Protein AF-A0A7R8ZL16-F1 (afdb_monomer_lite)

Organism: NCBI:txid163714

Radius of gyration: 78.26 Å; chains: 1; bounding box: 135×66×258 Å

Sequence (334 aa):
MDSISGKEGLLSKLAKDYHQHVLSLEDQNSNLEEEVKVLKAELDGSLRINRCMVAQLSETQACLRKTHDALISLGFLKEKNEKLEAKCKDLLEEKNTLEEETKERMKELEEKWQAEKKVLVETHSKEIQNWEYHWDEEEKRRTATDHLLEKENRELKAALAKQAADSESSLSAAKQKYEATIHHLEEELAKEQQKKSDSSPRESFLNTVTTEESPFSLIRSTDNRIWVLQNKHANVVTELKERIQELEAAKATFPCNGAPKKAFKNLSVKKSDKSKFKGNSSGVQPSSASSDTGLKIPAKPPAEPTRKRRKLLPLDSSFDMLDETLTEDDLDLP

Structure (mmCIF, N/CA/C/O backbone):
data_AF-A0A7R8ZL16-F1
#
_entry.id   AF-A0A7R8ZL16-F1
#
loop_
_atom_site.group_PDB
_atom_site.id
_atom_site.type_symbol
_atom_site.label_atom_id
_atom_site.label_alt_id
_atom_site.label_comp_id
_atom_site.label_asym_id
_atom_site.label_entity_id
_atom_site.label_seq_id
_atom_site.pdbx_PDB_ins_code
_atom_site.Cartn_x
_atom_site.Cartn_y
_atom_site.Cartn_z
_atom_site.occupancy
_atom_site.B_iso_or_equiv
_atom_site.auth_seq_id
_atom_site.auth_comp_id
_atom_site.auth_asym_id
_atom_site.auth_atom_id
_atom_site.pdbx_PDB_model_num
ATOM 1 N N . MET A 1 1 ? 78.817 16.304 -121.948 1.00 51.00 1 MET A N 1
ATOM 2 C CA . MET A 1 1 ? 78.725 15.231 -120.926 1.00 51.00 1 MET A CA 1
ATOM 3 C C . MET A 1 1 ? 77.959 15.738 -119.693 1.00 51.00 1 MET A C 1
ATOM 5 O O . MET A 1 1 ? 78.102 15.213 -118.599 1.00 51.00 1 MET A O 1
ATOM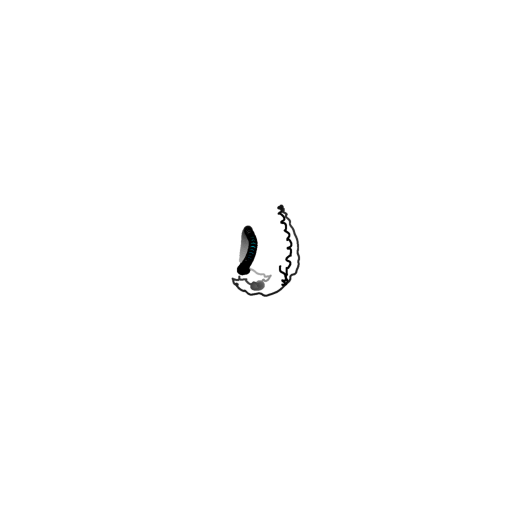 9 N N . ASP A 1 2 ? 77.056 16.706 -119.873 1.00 53.03 2 ASP A N 1
ATOM 10 C CA . ASP A 1 2 ? 76.591 17.583 -118.785 1.00 53.03 2 ASP A CA 1
ATOM 11 C C . ASP A 1 2 ? 75.242 17.158 -118.173 1.00 53.03 2 ASP A C 1
ATOM 13 O O . ASP A 1 2 ? 74.733 17.792 -117.257 1.00 53.03 2 ASP A O 1
ATOM 17 N N . SER A 1 3 ? 74.660 16.049 -118.648 1.00 56.03 3 SER A N 1
ATOM 18 C CA . SER A 1 3 ? 73.345 15.547 -118.208 1.00 56.03 3 SER A CA 1
ATOM 19 C C . SER A 1 3 ? 73.416 14.552 -117.032 1.00 56.03 3 SER A C 1
ATOM 21 O O . SER A 1 3 ? 72.400 14.266 -116.401 1.00 56.03 3 SER A O 1
ATOM 23 N N . ILE A 1 4 ? 74.610 14.034 -116.713 1.00 59.09 4 ILE A N 1
ATOM 24 C CA . ILE A 1 4 ? 74.832 13.072 -115.614 1.00 59.09 4 ILE A CA 1
ATOM 25 C C . ILE A 1 4 ? 74.957 13.808 -114.267 1.00 59.09 4 ILE A C 1
ATOM 27 O O . ILE A 1 4 ? 74.285 13.440 -113.306 1.00 59.09 4 ILE A O 1
ATOM 31 N N . SER A 1 5 ? 75.676 14.936 -114.244 1.00 60.03 5 SER A N 1
ATOM 32 C CA . SER A 1 5 ? 75.844 15.815 -113.070 1.00 60.03 5 SER A CA 1
ATOM 33 C C . SER A 1 5 ? 74.509 16.334 -112.496 1.00 60.03 5 SER A C 1
ATOM 35 O O . SER A 1 5 ? 74.304 16.355 -111.282 1.00 60.03 5 SER A O 1
ATOM 37 N N . GLY A 1 6 ? 73.534 16.660 -113.357 1.00 66.12 6 GLY A N 1
ATOM 38 C CA . GLY A 1 6 ? 72.208 17.112 -112.915 1.00 66.12 6 GLY A CA 1
ATOM 39 C C . GLY A 1 6 ? 71.360 16.023 -112.240 1.00 66.12 6 GLY A C 1
ATOM 40 O O . GLY A 1 6 ? 70.599 16.319 -111.319 1.00 66.12 6 GLY A O 1
ATOM 41 N N . LYS A 1 7 ? 71.498 14.755 -112.656 1.00 74.94 7 LYS A N 1
ATOM 42 C CA . LYS A 1 7 ? 70.764 13.622 -112.059 1.00 74.94 7 LYS A CA 1
ATOM 43 C C . LYS A 1 7 ? 71.348 13.213 -110.707 1.00 74.94 7 LYS A C 1
ATOM 45 O O . LYS A 1 7 ? 70.590 12.908 -109.790 1.00 74.94 7 LYS A O 1
ATOM 50 N N . GLU A 1 8 ? 72.670 13.267 -110.563 1.00 75.50 8 GLU A N 1
ATOM 51 C CA . GLU A 1 8 ? 73.359 13.023 -109.290 1.00 75.50 8 GLU A CA 1
ATOM 52 C C . GLU A 1 8 ? 72.989 14.074 -108.229 1.00 75.50 8 GLU A C 1
ATOM 54 O O . GLU A 1 8 ? 72.734 13.723 -107.075 1.00 75.50 8 GLU A O 1
ATOM 59 N N . GLY A 1 9 ? 72.843 15.346 -108.624 1.00 80.56 9 GLY A N 1
ATOM 60 C CA . GLY A 1 9 ? 72.358 16.408 -107.736 1.00 80.56 9 GLY A CA 1
ATOM 61 C C . GLY A 1 9 ? 70.929 16.178 -107.219 1.00 80.56 9 GLY A C 1
ATOM 62 O O . GLY A 1 9 ? 70.659 16.392 -106.036 1.00 80.56 9 GLY A O 1
ATOM 63 N N . LEU A 1 10 ? 70.020 15.690 -108.074 1.00 86.88 10 LEU A N 1
ATOM 64 C CA . LEU A 1 10 ? 68.639 15.367 -107.689 1.00 86.88 10 LEU A CA 1
ATOM 65 C C . LEU A 1 10 ? 68.556 14.139 -106.772 1.00 86.88 10 LEU A C 1
ATOM 67 O O . LEU A 1 10 ? 67.811 14.165 -105.795 1.00 86.88 10 LEU A O 1
ATOM 71 N N . LEU A 1 11 ? 69.343 13.093 -107.044 1.00 87.12 11 LEU A N 1
ATOM 72 C CA . LEU A 1 11 ? 69.418 11.905 -106.186 1.00 87.12 11 LEU A CA 1
ATOM 73 C C . LEU A 1 11 ? 70.014 12.230 -104.809 1.00 87.12 11 LEU A C 1
ATOM 75 O O . LEU A 1 11 ? 69.501 11.758 -103.798 1.00 87.12 11 LEU A O 1
ATOM 79 N N . SER A 1 12 ? 71.044 13.082 -104.747 1.00 88.81 12 SER A N 1
ATOM 80 C CA . SER A 1 12 ? 71.613 13.552 -103.477 1.00 88.81 12 SER A CA 1
ATOM 81 C C . SER A 1 12 ? 70.605 14.363 -102.660 1.00 88.81 12 SER A C 1
ATOM 83 O O . SER A 1 12 ? 70.509 14.183 -101.446 1.00 88.81 12 SER A O 1
ATOM 85 N N . LYS A 1 13 ? 69.819 15.229 -103.315 1.00 90.44 13 LYS A N 1
ATOM 86 C CA . LYS A 1 13 ? 68.751 15.989 -102.655 1.00 90.44 13 LYS A CA 1
ATOM 87 C C . LYS A 1 13 ? 67.651 15.067 -102.124 1.00 90.44 13 LYS A C 1
ATOM 89 O O . LYS A 1 13 ? 67.315 15.164 -100.953 1.00 90.44 13 LYS A O 1
ATOM 94 N N . LEU A 1 14 ? 67.175 14.124 -102.938 1.00 91.94 14 LEU A N 1
ATOM 95 C CA . LEU A 1 14 ? 66.165 13.147 -102.527 1.00 91.94 14 LEU A CA 1
ATOM 96 C C . LEU A 1 14 ? 66.634 12.291 -101.339 1.00 91.94 14 LEU A C 1
ATOM 98 O O . LEU A 1 14 ? 65.864 12.060 -100.414 1.00 91.94 14 LEU A O 1
ATOM 102 N N . ALA A 1 15 ? 67.895 11.849 -101.335 1.00 90.94 15 ALA A N 1
ATOM 103 C CA . ALA A 1 15 ? 68.462 11.087 -100.224 1.00 90.94 15 ALA A CA 1
ATOM 104 C C . ALA A 1 15 ? 68.537 11.911 -98.925 1.00 90.94 15 ALA A C 1
ATOM 106 O O . ALA A 1 15 ? 68.248 11.385 -97.851 1.00 90.94 15 ALA A O 1
ATOM 107 N N . LYS A 1 16 ? 68.882 13.203 -99.018 1.00 93.00 16 LYS A N 1
ATOM 108 C CA . LYS A 1 16 ? 68.877 14.126 -97.870 1.00 93.00 16 LYS A CA 1
ATOM 109 C C . LYS A 1 16 ? 67.464 14.384 -97.354 1.00 93.00 16 LYS A C 1
ATOM 111 O O . LYS A 1 16 ? 67.253 14.299 -96.150 1.00 93.00 16 LYS A O 1
ATOM 116 N N . ASP A 1 17 ? 66.512 14.640 -98.248 1.00 94.31 17 ASP A N 1
ATOM 117 C CA . ASP A 1 17 ? 65.111 14.876 -97.890 1.00 94.31 17 ASP A CA 1
ATOM 118 C C . ASP A 1 17 ? 64.500 13.624 -97.232 1.00 94.31 17 ASP A C 1
ATOM 120 O O . ASP A 1 17 ? 63.823 13.727 -96.210 1.00 94.31 17 ASP A O 1
ATOM 124 N N . TYR A 1 18 ? 64.805 12.428 -97.751 1.00 94.62 18 TYR A N 1
ATOM 125 C CA . TYR A 1 18 ? 64.393 11.160 -97.145 1.00 94.62 18 TYR A CA 1
ATOM 126 C C . TYR A 1 18 ? 65.021 10.950 -95.763 1.00 94.62 18 TYR A C 1
ATOM 128 O O . TYR A 1 18 ? 64.311 10.616 -94.819 1.00 94.62 18 TYR A O 1
ATOM 136 N N . HIS A 1 19 ? 66.330 11.178 -95.612 1.00 94.19 19 HIS A N 1
ATOM 137 C CA . HIS A 1 19 ? 66.998 11.048 -94.316 1.00 94.19 19 HIS A CA 1
ATOM 138 C C . HIS A 1 19 ? 66.433 12.031 -93.280 1.00 94.19 19 HIS A C 1
ATOM 140 O O . HIS A 1 19 ? 66.147 11.631 -92.156 1.00 94.19 19 HIS A O 1
ATOM 146 N N . GLN A 1 20 ? 66.184 13.285 -93.673 1.00 95.06 20 GLN A N 1
ATOM 147 C CA . GLN A 1 20 ? 65.557 14.285 -92.809 1.00 95.06 20 GLN A CA 1
ATOM 148 C C . GLN A 1 20 ? 64.132 13.879 -92.402 1.00 95.06 20 GLN A C 1
ATOM 150 O O . GLN A 1 20 ? 63.739 14.086 -91.256 1.00 95.06 20 GLN A O 1
ATOM 155 N N . HIS A 1 21 ? 63.364 13.287 -93.321 1.00 95.12 21 HIS A N 1
ATOM 156 C CA . HIS A 1 21 ? 62.031 12.767 -93.024 1.00 95.12 21 HIS A CA 1
ATOM 157 C C . HIS A 1 21 ? 62.082 11.580 -92.052 1.00 95.12 21 HIS A C 1
ATOM 159 O O . HIS A 1 21 ? 61.275 11.524 -91.132 1.00 95.12 21 HIS A O 1
ATOM 165 N N . VAL A 1 22 ? 63.038 10.658 -92.215 1.00 94.81 22 VAL A N 1
ATOM 166 C CA . VAL A 1 22 ? 63.240 9.536 -91.280 1.00 94.81 22 VAL A CA 1
ATOM 167 C C . VAL A 1 22 ? 63.585 10.047 -89.881 1.00 94.81 22 VAL A C 1
ATOM 169 O O . VAL A 1 22 ? 62.916 9.649 -88.936 1.00 94.81 22 VAL A O 1
ATOM 172 N N . LEU A 1 23 ? 64.526 10.990 -89.752 1.00 94.69 23 LEU A N 1
ATOM 173 C CA . LEU A 1 23 ? 64.862 11.602 -88.459 1.00 94.69 23 LEU A CA 1
ATOM 174 C C . LEU A 1 23 ? 63.648 12.299 -87.822 1.00 94.69 23 LEU A C 1
ATOM 176 O O . LEU A 1 23 ? 63.372 12.117 -86.643 1.00 94.69 23 LEU A O 1
ATOM 180 N N . SER A 1 24 ? 62.863 13.039 -88.614 1.00 95.81 24 SER A N 1
ATOM 181 C CA . SER A 1 24 ? 61.641 13.684 -88.118 1.00 95.81 24 SER A CA 1
ATOM 182 C C . SER A 1 24 ? 60.586 12.680 -87.646 1.00 95.81 24 SER A C 1
ATOM 184 O O . SER A 1 24 ? 59.839 12.987 -86.718 1.00 95.81 24 SER A O 1
ATOM 186 N N . LEU A 1 25 ? 60.477 11.517 -88.294 1.00 95.12 25 LEU A N 1
ATOM 187 C CA . LEU A 1 25 ? 59.574 10.449 -87.865 1.00 95.12 25 LEU A CA 1
ATOM 188 C C . LEU A 1 25 ? 60.083 9.751 -86.600 1.00 95.12 25 LEU A C 1
ATOM 190 O O . LEU A 1 25 ? 59.279 9.396 -85.745 1.00 95.12 25 LEU A O 1
ATOM 194 N N . GLU A 1 26 ? 61.396 9.559 -86.469 1.00 94.88 26 GLU A N 1
ATOM 195 C CA . GLU A 1 26 ? 62.018 9.007 -85.261 1.00 94.88 26 GLU A CA 1
ATOM 196 C C . GLU A 1 26 ? 61.776 9.922 -84.051 1.00 94.88 26 GLU A C 1
ATOM 198 O O . GLU A 1 26 ? 61.332 9.439 -83.008 1.00 94.88 26 GLU A O 1
ATOM 203 N N . ASP A 1 27 ? 61.937 11.240 -84.214 1.00 95.19 27 ASP A N 1
ATOM 204 C CA . ASP A 1 27 ? 61.626 12.229 -83.174 1.00 95.19 27 ASP A CA 1
ATOM 205 C C . ASP A 1 27 ? 60.132 12.216 -82.794 1.00 95.19 27 ASP A C 1
ATOM 207 O O . ASP A 1 27 ? 59.778 12.241 -81.613 1.00 95.19 27 ASP A O 1
ATOM 211 N N . GLN A 1 28 ? 59.229 12.137 -83.782 1.00 95.25 28 GLN A N 1
ATOM 212 C CA . GLN A 1 28 ? 57.784 12.035 -83.534 1.00 95.25 28 GLN A CA 1
ATOM 213 C C . GLN A 1 28 ? 57.413 10.746 -82.796 1.00 95.25 28 GLN A C 1
ATOM 215 O O . GLN A 1 28 ? 56.624 10.794 -81.853 1.00 95.25 28 GLN A O 1
ATOM 220 N N . ASN A 1 29 ? 57.991 9.609 -83.185 1.00 94.88 29 ASN A N 1
ATOM 221 C CA . ASN A 1 29 ? 57.762 8.335 -82.508 1.00 94.88 29 ASN A CA 1
ATOM 222 C C . ASN A 1 29 ? 58.286 8.366 -81.069 1.00 94.88 29 ASN A C 1
ATOM 224 O O . ASN A 1 29 ? 57.570 7.943 -80.166 1.00 94.88 29 ASN A O 1
ATOM 228 N N . SER A 1 30 ? 59.476 8.929 -80.834 1.00 95.06 30 SER A N 1
ATOM 229 C CA . SER A 1 30 ? 60.014 9.093 -79.479 1.00 95.06 30 SER A CA 1
ATOM 230 C C . SER A 1 30 ? 59.107 9.966 -78.605 1.00 95.06 30 SER A C 1
ATOM 232 O O . SER A 1 30 ? 58.897 9.651 -77.434 1.00 95.06 30 SER A O 1
ATOM 234 N N . ASN A 1 31 ? 58.543 11.045 -79.159 1.00 96.31 31 ASN A N 1
ATOM 235 C CA . ASN A 1 31 ? 57.597 11.897 -78.435 1.00 96.31 31 ASN A CA 1
ATOM 236 C C . ASN A 1 31 ? 56.292 11.156 -78.111 1.00 96.31 31 ASN A C 1
ATOM 238 O O . ASN A 1 31 ? 55.832 11.203 -76.971 1.00 96.31 31 ASN A O 1
ATOM 242 N N . LEU A 1 32 ? 55.724 10.424 -79.076 1.00 96.12 32 LEU A N 1
ATOM 243 C CA . LEU A 1 32 ? 54.510 9.628 -78.867 1.00 96.12 32 LEU A CA 1
ATOM 244 C C . LEU A 1 32 ? 54.718 8.518 -77.830 1.00 96.12 32 LEU A C 1
ATOM 246 O O . LEU A 1 32 ? 53.838 8.266 -77.008 1.00 96.12 32 LEU A O 1
ATOM 250 N N . GLU A 1 33 ? 55.875 7.856 -77.833 1.00 96.00 33 GLU A N 1
ATOM 251 C CA . GLU A 1 33 ? 56.207 6.850 -76.822 1.00 96.00 33 GLU A CA 1
ATOM 252 C C . GLU A 1 33 ? 56.252 7.446 -75.411 1.00 96.00 33 GLU A C 1
ATOM 254 O O . GLU A 1 33 ? 55.790 6.805 -74.461 1.00 96.00 33 GLU A O 1
ATOM 259 N N . GLU A 1 34 ? 56.767 8.667 -75.261 1.00 96.00 34 GLU A N 1
ATOM 260 C CA . GLU A 1 34 ? 56.810 9.348 -73.970 1.00 96.00 34 GLU A CA 1
ATOM 261 C C . GLU A 1 34 ? 55.419 9.817 -73.521 1.00 96.00 34 GLU A C 1
ATOM 263 O O . GLU A 1 34 ? 55.040 9.575 -72.375 1.00 96.00 34 GLU A O 1
ATOM 268 N N . GLU A 1 35 ? 54.600 10.367 -74.424 1.00 96.62 35 GLU A N 1
ATOM 269 C CA . GLU A 1 35 ? 53.193 10.688 -74.139 1.00 96.62 35 GLU A CA 1
ATOM 270 C C . GLU A 1 35 ? 52.408 9.447 -73.696 1.00 96.62 35 GLU A C 1
ATOM 272 O O . GLU A 1 35 ? 51.670 9.489 -72.711 1.00 96.62 35 GLU A O 1
ATOM 277 N N . VAL A 1 36 ? 52.612 8.300 -74.354 1.00 96.81 36 VAL A N 1
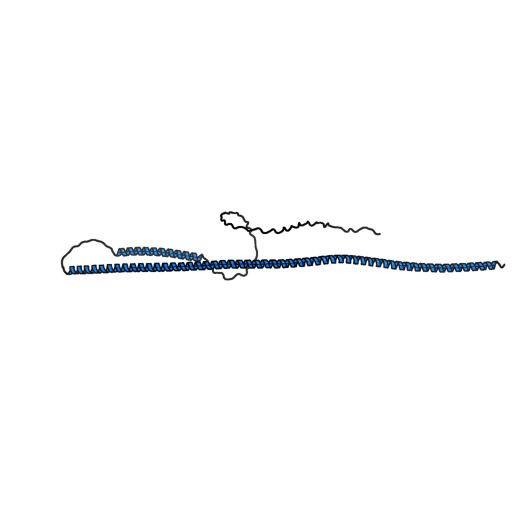ATOM 278 C CA . VAL A 1 36 ? 51.981 7.032 -73.960 1.00 96.81 36 VAL A CA 1
ATOM 279 C C . VAL A 1 36 ? 52.434 6.587 -72.566 1.00 96.81 36 VAL A C 1
ATOM 281 O O . VAL A 1 36 ? 51.613 6.064 -71.806 1.00 96.81 36 VAL A O 1
ATOM 284 N N . LYS A 1 37 ? 53.707 6.774 -72.192 1.00 96.50 37 LYS A N 1
ATOM 285 C CA . LYS A 1 37 ? 54.179 6.468 -70.827 1.00 96.50 37 LYS A CA 1
ATOM 286 C C . LYS A 1 37 ? 53.546 7.392 -69.791 1.00 96.50 37 LYS A C 1
ATOM 288 O O . LYS A 1 37 ?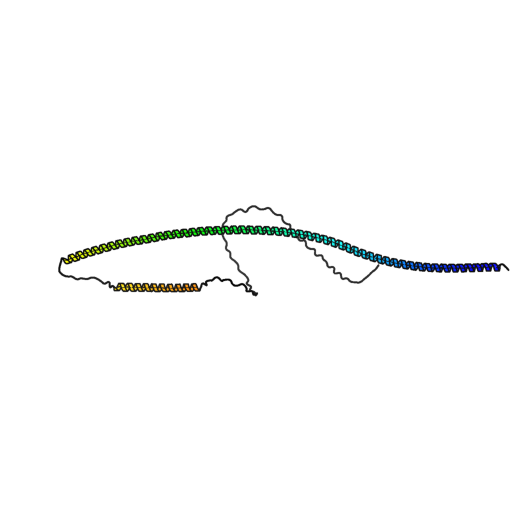 53.104 6.896 -68.754 1.00 96.50 37 LYS A O 1
ATOM 293 N N . VAL A 1 38 ? 53.462 8.693 -70.077 1.00 97.00 38 VAL A N 1
ATOM 294 C CA . VAL A 1 38 ? 52.814 9.676 -69.196 1.00 97.00 38 VAL A CA 1
ATOM 295 C C . VAL A 1 38 ? 51.337 9.327 -69.011 1.00 97.00 38 VAL A C 1
ATOM 297 O O . VAL A 1 38 ? 50.893 9.163 -67.877 1.00 97.00 38 VAL A O 1
ATOM 300 N N . LEU A 1 39 ? 50.600 9.081 -70.098 1.00 97.00 39 LEU A N 1
ATOM 301 C CA . LEU A 1 39 ? 49.182 8.710 -70.044 1.00 97.00 39 LEU A CA 1
ATOM 302 C C . LEU A 1 39 ? 48.942 7.397 -69.286 1.00 97.00 39 LEU A C 1
ATOM 304 O O . LEU A 1 39 ? 47.969 7.282 -68.540 1.00 97.00 39 LEU A O 1
ATOM 308 N N . LYS A 1 40 ? 49.830 6.402 -69.422 1.00 97.00 40 LYS A N 1
ATOM 309 C CA . LYS A 1 40 ? 49.763 5.167 -68.619 1.00 97.00 40 LYS A CA 1
ATOM 310 C C . LYS A 1 40 ? 49.969 5.449 -67.131 1.00 97.00 40 LYS A C 1
ATOM 312 O O . LYS A 1 40 ? 49.210 4.938 -66.311 1.00 97.00 40 LYS A O 1
ATOM 317 N N . ALA A 1 41 ? 50.950 6.280 -66.779 1.00 96.44 41 ALA A N 1
ATOM 318 C CA . ALA A 1 41 ? 51.206 6.653 -65.391 1.00 96.44 41 ALA A CA 1
ATOM 319 C C . ALA A 1 41 ? 50.037 7.447 -64.776 1.00 96.44 41 ALA A C 1
ATOM 321 O O . ALA A 1 41 ? 49.664 7.202 -63.625 1.00 96.44 41 ALA A O 1
ATOM 322 N N . GLU A 1 42 ? 49.423 8.353 -65.541 1.00 97.06 42 GLU A N 1
ATOM 323 C CA . GLU A 1 42 ? 48.227 9.102 -65.137 1.00 97.06 42 GLU A CA 1
ATOM 324 C C . GLU A 1 42 ? 47.005 8.193 -64.969 1.00 97.06 42 GLU A C 1
ATOM 326 O O . GLU A 1 42 ? 46.261 8.335 -63.992 1.00 97.06 42 GLU A O 1
ATOM 331 N N . LEU A 1 43 ? 46.816 7.218 -65.866 1.00 96.56 43 LEU A N 1
ATOM 332 C CA . LEU A 1 43 ? 45.758 6.215 -65.754 1.00 96.56 43 LEU A CA 1
ATOM 333 C C . LEU A 1 43 ? 45.941 5.358 -64.495 1.00 96.56 43 LEU A C 1
ATOM 335 O O . LEU A 1 43 ? 44.995 5.199 -63.726 1.00 96.56 43 LEU A O 1
ATOM 339 N N . ASP A 1 44 ? 47.152 4.869 -64.226 1.00 96.56 44 ASP A N 1
ATOM 340 C CA . ASP A 1 44 ? 47.459 4.097 -63.016 1.00 96.56 44 ASP A CA 1
ATOM 341 C C . ASP A 1 44 ? 47.319 4.936 -61.736 1.00 96.56 44 ASP A C 1
ATOM 343 O O . ASP A 1 44 ? 46.897 4.440 -60.685 1.00 96.56 44 ASP A O 1
ATOM 347 N N . GLY A 1 45 ? 47.662 6.226 -61.794 1.00 96.94 45 GLY A N 1
ATOM 348 C CA . GLY A 1 45 ? 47.382 7.188 -60.727 1.00 96.94 45 GLY A CA 1
ATOM 349 C C . GLY A 1 45 ? 45.881 7.318 -60.465 1.00 96.94 45 GLY A C 1
ATOM 350 O O . GLY A 1 45 ? 45.426 7.133 -59.334 1.00 96.94 45 GLY A O 1
ATOM 351 N N . SER A 1 46 ? 45.106 7.537 -61.524 1.00 96.31 46 SER A N 1
ATOM 352 C CA . SER A 1 46 ? 43.649 7.693 -61.468 1.00 96.31 46 SER A CA 1
ATOM 353 C C . SER A 1 46 ? 42.950 6.425 -60.971 1.00 96.31 46 SER A C 1
ATOM 355 O O . SER A 1 46 ? 42.056 6.495 -60.130 1.00 96.31 46 SER A O 1
ATOM 357 N N . LEU A 1 47 ? 43.391 5.243 -61.412 1.00 96.88 47 LEU A N 1
ATOM 358 C CA . LEU A 1 47 ? 42.864 3.959 -60.945 1.00 96.88 47 LEU A CA 1
ATOM 359 C C . LEU A 1 47 ? 43.143 3.728 -59.457 1.00 96.88 47 LEU A C 1
ATOM 361 O O . LEU A 1 47 ? 42.275 3.215 -58.749 1.00 96.88 47 LEU A O 1
ATOM 365 N N . ARG A 1 48 ? 44.319 4.124 -58.954 1.00 96.56 48 ARG A N 1
ATOM 366 C CA . ARG A 1 48 ? 44.633 4.046 -57.516 1.00 96.56 48 ARG A CA 1
ATOM 367 C C . ARG A 1 48 ? 43.740 4.962 -56.687 1.00 96.56 48 ARG A C 1
ATOM 369 O O . ARG A 1 48 ? 43.215 4.516 -55.667 1.00 96.56 48 ARG A O 1
ATOM 376 N N . ILE A 1 49 ? 43.522 6.196 -57.141 1.00 96.88 49 ILE A N 1
ATOM 377 C CA . ILE A 1 49 ? 42.604 7.137 -56.486 1.00 96.88 49 ILE A CA 1
ATOM 378 C C . ILE A 1 49 ? 41.187 6.560 -56.473 1.00 96.88 49 ILE A C 1
ATOM 380 O O . ILE A 1 49 ? 40.580 6.470 -55.408 1.00 96.88 49 ILE A O 1
ATOM 384 N N . ASN A 1 50 ? 40.696 6.070 -57.614 1.00 96.81 50 ASN A N 1
ATOM 385 C CA . ASN A 1 50 ? 39.369 5.460 -57.706 1.00 96.81 50 ASN A CA 1
ATOM 386 C C . ASN A 1 50 ? 39.214 4.257 -56.768 1.00 96.81 50 ASN A C 1
ATOM 388 O O . ASN A 1 50 ? 38.201 4.153 -56.083 1.00 96.81 50 ASN A O 1
ATOM 392 N N . ARG A 1 51 ? 40.218 3.373 -56.664 1.00 96.44 51 ARG A N 1
ATOM 393 C CA . ARG A 1 51 ? 40.190 2.255 -55.700 1.00 96.44 51 ARG A CA 1
ATOM 394 C C . ARG A 1 51 ? 40.097 2.745 -54.254 1.00 96.44 51 ARG A C 1
ATOM 396 O O . ARG A 1 51 ? 39.318 2.194 -53.483 1.00 96.44 51 ARG A O 1
ATOM 403 N N . CYS A 1 52 ? 40.853 3.783 -53.895 1.00 96.19 52 CYS A N 1
ATOM 404 C CA . CYS A 1 52 ? 40.793 4.380 -52.561 1.00 96.19 52 CYS A CA 1
ATOM 405 C C . CYS A 1 52 ? 39.410 4.989 -52.275 1.00 96.19 52 CYS A C 1
ATOM 407 O O . CYS A 1 52 ? 38.839 4.738 -51.216 1.00 96.19 52 CYS A O 1
ATOM 409 N N . MET A 1 53 ? 38.830 5.709 -53.239 1.00 96.81 53 MET A N 1
ATOM 410 C CA . MET A 1 53 ? 37.486 6.276 -53.105 1.00 96.81 53 MET A CA 1
ATOM 411 C C . MET A 1 53 ? 36.415 5.189 -52.969 1.00 96.81 53 MET A C 1
ATOM 413 O O . MET A 1 53 ? 35.532 5.313 -52.127 1.00 96.81 53 MET A O 1
ATOM 417 N N . VAL A 1 54 ? 36.501 4.101 -53.741 1.00 97.31 54 VAL A N 1
ATOM 418 C CA . VAL A 1 54 ? 35.577 2.961 -53.616 1.00 97.31 54 VAL A CA 1
ATOM 419 C C . VAL A 1 54 ? 35.687 2.312 -52.233 1.00 97.31 54 VAL A C 1
ATOM 421 O O . VAL A 1 54 ? 34.659 2.029 -51.620 1.00 97.31 54 VAL A O 1
ATOM 424 N N . ALA A 1 55 ? 36.901 2.138 -51.701 1.00 96.62 55 ALA A N 1
ATOM 425 C CA . ALA A 1 55 ? 37.096 1.619 -50.348 1.00 96.62 55 ALA A CA 1
ATOM 426 C C . ALA A 1 55 ? 36.459 2.542 -49.290 1.00 96.62 55 ALA A C 1
ATOM 428 O O . ALA A 1 55 ? 35.649 2.082 -48.487 1.00 96.62 55 ALA A O 1
ATOM 429 N N . GLN A 1 56 ? 36.710 3.853 -49.355 1.00 96.81 56 GLN A N 1
ATOM 430 C CA . GLN A 1 56 ? 36.091 4.833 -48.451 1.00 96.81 56 GLN A CA 1
ATOM 431 C C . GLN A 1 56 ? 34.558 4.856 -48.563 1.00 96.81 56 GLN A C 1
ATOM 433 O O . GLN A 1 56 ? 33.851 4.942 -47.556 1.00 96.81 56 GLN A O 1
ATOM 438 N N . LEU A 1 57 ? 34.012 4.740 -49.777 1.00 96.75 57 LEU A N 1
ATOM 439 C CA . LEU A 1 57 ? 32.567 4.637 -49.991 1.00 96.75 57 LEU A CA 1
ATOM 440 C C . LEU A 1 57 ? 31.992 3.356 -49.373 1.00 96.75 57 LEU A C 1
ATOM 442 O O . LEU A 1 57 ? 30.930 3.396 -48.756 1.00 96.75 57 LEU A O 1
ATOM 446 N N . SER A 1 58 ? 32.703 2.233 -49.470 1.00 95.81 58 SER A N 1
ATOM 447 C CA . SER A 1 58 ? 32.270 0.980 -48.844 1.00 95.81 58 SER A CA 1
ATOM 448 C C . SER A 1 58 ? 32.282 1.059 -47.310 1.00 95.81 58 SER A C 1
ATOM 450 O O . SER A 1 58 ? 31.322 0.637 -46.661 1.00 95.81 58 SER A O 1
ATOM 452 N N . GLU A 1 59 ? 33.305 1.682 -46.717 1.00 97.00 59 GLU A N 1
ATOM 453 C CA . GLU A 1 59 ? 33.412 1.883 -45.268 1.00 97.00 59 GLU A CA 1
ATOM 454 C C . GLU A 1 59 ? 32.329 2.829 -44.741 1.00 97.00 59 GLU A C 1
ATOM 456 O O . GLU A 1 59 ? 31.672 2.540 -43.737 1.00 97.00 59 GLU A O 1
ATOM 461 N N . THR A 1 60 ? 32.092 3.943 -45.438 1.00 96.38 60 THR A N 1
ATOM 462 C CA . THR A 1 60 ? 31.019 4.883 -45.084 1.00 96.38 60 THR A CA 1
ATOM 463 C C . THR A 1 60 ? 29.647 4.227 -45.206 1.00 96.38 60 THR A C 1
ATOM 465 O O . THR A 1 60 ? 28.827 4.376 -44.300 1.00 96.38 60 THR A O 1
ATOM 468 N N . GLN A 1 61 ? 29.404 3.419 -46.243 1.00 96.56 61 GLN A N 1
ATOM 469 C CA . GLN A 1 61 ? 28.167 2.650 -46.370 1.00 96.56 61 GLN A CA 1
ATOM 470 C C . GLN A 1 61 ? 28.002 1.634 -45.228 1.00 96.56 61 GLN A C 1
ATOM 472 O O . GLN A 1 61 ? 26.908 1.511 -44.674 1.00 96.56 61 GLN A O 1
ATOM 477 N N . ALA A 1 62 ? 29.068 0.932 -44.834 1.00 96.38 62 ALA A N 1
ATOM 478 C CA . ALA A 1 62 ? 29.033 0.008 -43.701 1.00 96.38 62 ALA A CA 1
ATOM 479 C C . ALA A 1 62 ? 28.746 0.735 -42.374 1.00 96.38 62 ALA A C 1
ATOM 481 O O . ALA A 1 62 ? 27.951 0.257 -41.562 1.00 96.38 62 ALA A O 1
ATOM 482 N N . CYS A 1 63 ? 29.339 1.913 -42.164 1.00 96.44 63 CYS A N 1
ATOM 483 C CA . CYS A 1 63 ? 29.071 2.761 -41.002 1.00 96.44 63 CYS A CA 1
ATOM 484 C C . CYS A 1 63 ? 27.611 3.252 -40.971 1.00 96.44 63 CYS A C 1
ATOM 486 O O . CYS A 1 63 ? 26.946 3.187 -39.934 1.00 96.44 63 CYS A O 1
ATOM 488 N N . LEU A 1 64 ? 27.070 3.670 -42.119 1.00 96.44 64 LEU A N 1
ATOM 489 C CA . LEU A 1 64 ? 25.671 4.087 -42.241 1.00 96.44 64 LEU A CA 1
ATOM 490 C C . LEU A 1 64 ? 24.694 2.947 -41.934 1.00 96.44 64 LEU A C 1
ATOM 492 O O . LEU A 1 64 ? 23.709 3.169 -41.237 1.00 96.44 64 LEU A O 1
ATOM 496 N N . ARG A 1 65 ? 24.977 1.717 -42.380 1.00 96.44 65 ARG A N 1
ATOM 497 C CA . ARG A 1 65 ? 24.143 0.553 -42.029 1.00 96.44 65 ARG A CA 1
ATOM 498 C C . ARG A 1 65 ? 24.144 0.296 -40.522 1.00 96.44 65 ARG A C 1
ATOM 500 O O . ARG A 1 65 ? 23.079 0.222 -39.923 1.00 96.44 65 ARG A O 1
ATOM 507 N N . LYS A 1 66 ? 25.322 0.287 -39.889 1.00 96.94 66 LYS A N 1
ATOM 508 C CA . LYS A 1 66 ? 25.439 0.103 -38.430 1.00 96.94 66 LYS A CA 1
ATOM 509 C C . LYS A 1 66 ? 24.683 1.173 -37.640 1.00 96.94 66 LYS A C 1
ATOM 511 O O . LYS A 1 66 ? 24.028 0.860 -36.649 1.00 96.94 66 LYS A O 1
ATOM 516 N N . THR A 1 67 ? 24.768 2.436 -38.060 1.00 95.88 67 THR A N 1
ATOM 517 C CA . THR A 1 67 ? 24.044 3.527 -37.387 1.00 95.88 67 THR A CA 1
ATOM 518 C C . THR A 1 67 ? 22.536 3.438 -37.616 1.00 95.88 67 THR A C 1
ATOM 520 O O . THR A 1 67 ? 21.772 3.684 -36.685 1.00 95.88 67 THR A O 1
ATOM 523 N N . HIS A 1 68 ? 22.093 3.021 -38.803 1.00 95.25 68 HIS A N 1
ATOM 524 C CA . HIS A 1 68 ? 20.683 2.771 -39.090 1.00 95.25 68 HIS A CA 1
ATOM 525 C C . HIS A 1 68 ? 20.097 1.660 -38.204 1.00 95.25 68 HIS A C 1
ATOM 527 O O . HIS A 1 68 ? 19.071 1.875 -37.558 1.00 95.25 68 HIS A O 1
ATOM 533 N N . ASP A 1 69 ? 20.785 0.523 -38.086 1.00 95.62 69 ASP A N 1
ATOM 534 C CA . ASP A 1 69 ? 20.348 -0.602 -37.247 1.00 95.62 69 ASP A CA 1
ATOM 535 C C . ASP A 1 69 ? 20.289 -0.218 -35.758 1.00 95.62 69 ASP A C 1
ATOM 537 O O . ASP A 1 69 ? 19.354 -0.587 -35.034 1.00 95.62 69 ASP A O 1
ATOM 541 N N . ALA A 1 70 ? 21.251 0.589 -35.296 1.00 96.06 70 ALA A N 1
ATOM 542 C CA . ALA A 1 70 ? 21.249 1.134 -33.941 1.00 96.06 70 ALA A CA 1
ATOM 543 C C . ALA A 1 70 ? 20.056 2.077 -33.698 1.00 96.06 70 ALA A C 1
ATOM 545 O O . ALA A 1 70 ? 19.429 2.009 -32.640 1.00 96.06 70 ALA A O 1
ATOM 546 N N . LEU A 1 71 ? 19.700 2.922 -34.673 1.00 95.50 71 LEU A N 1
ATOM 547 C CA . LEU A 1 71 ? 18.539 3.814 -34.580 1.00 95.50 71 LEU A CA 1
ATOM 548 C C . LEU A 1 71 ? 17.214 3.043 -34.561 1.00 95.50 71 LEU A C 1
ATOM 550 O O . LEU A 1 71 ? 16.338 3.379 -33.763 1.00 95.50 71 LEU A O 1
ATOM 554 N N . ILE A 1 72 ? 17.073 1.991 -35.375 1.00 95.00 72 ILE A N 1
ATOM 555 C CA . ILE A 1 72 ? 15.898 1.103 -35.341 1.00 95.00 72 ILE A CA 1
ATOM 556 C C . ILE A 1 72 ? 15.768 0.460 -33.957 1.00 95.00 72 ILE A C 1
ATOM 558 O O . ILE A 1 72 ? 14.702 0.503 -33.338 1.00 95.00 72 ILE A O 1
ATOM 562 N N . SER A 1 73 ? 16.873 -0.083 -33.441 1.00 94.38 73 SER A N 1
ATOM 563 C CA . SER A 1 73 ? 16.914 -0.712 -32.119 1.00 94.38 73 SER A CA 1
ATOM 564 C C . SER A 1 73 ? 16.542 0.275 -31.010 1.00 94.38 73 SER A C 1
ATOM 566 O O . SER A 1 73 ? 15.775 -0.058 -30.106 1.00 94.38 73 SER A O 1
ATOM 568 N N . LEU A 1 74 ? 17.028 1.516 -31.098 1.00 94.62 74 LEU A N 1
ATOM 569 C CA . LEU A 1 74 ? 16.700 2.579 -30.151 1.00 94.62 74 LEU A CA 1
ATOM 570 C C . LEU A 1 74 ? 15.220 2.980 -30.222 1.00 94.62 74 LEU A C 1
ATOM 572 O O . LEU A 1 74 ? 14.606 3.199 -29.180 1.00 94.62 74 LEU A O 1
ATOM 576 N N . GLY A 1 75 ? 14.625 3.012 -31.417 1.00 92.75 75 GLY A N 1
ATOM 577 C CA . GLY A 1 75 ? 13.185 3.217 -31.593 1.00 92.75 75 GLY A CA 1
ATOM 578 C C . GLY A 1 75 ? 12.353 2.153 -30.873 1.00 92.75 75 GLY A C 1
ATOM 579 O O . GLY A 1 75 ? 11.441 2.485 -30.115 1.00 92.75 75 GLY A O 1
ATOM 580 N N . PHE A 1 76 ? 12.723 0.879 -31.020 1.00 91.81 76 PHE A N 1
ATOM 581 C CA . PHE A 1 76 ? 12.053 -0.230 -30.335 1.00 91.81 76 PHE A CA 1
ATOM 582 C C . PHE A 1 76 ? 12.223 -0.183 -28.810 1.00 91.81 76 PHE A C 1
ATOM 584 O O . PHE A 1 76 ? 11.277 -0.442 -28.061 1.00 91.81 76 PHE A O 1
ATOM 591 N N . LEU A 1 77 ? 13.419 0.169 -28.328 1.00 92.50 77 LEU A N 1
ATOM 592 C CA . LEU A 1 77 ? 13.663 0.352 -26.897 1.00 92.50 77 LEU A CA 1
ATOM 593 C C . LEU A 1 7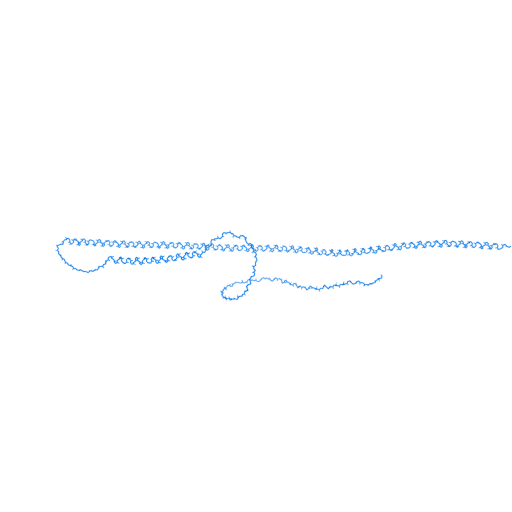7 ? 12.853 1.520 -26.330 1.00 92.50 77 LEU A C 1
ATOM 595 O O . LEU A 1 77 ? 12.310 1.394 -25.234 1.00 92.50 77 LEU A O 1
ATOM 599 N N . LYS A 1 78 ? 12.718 2.619 -27.078 1.00 95.00 78 LYS A N 1
ATOM 600 C CA . LYS A 1 78 ? 11.892 3.763 -26.683 1.00 95.00 78 LYS A CA 1
ATOM 601 C C . LYS A 1 78 ? 10.420 3.371 -26.553 1.00 95.00 78 LYS A C 1
ATOM 603 O O . LYS A 1 78 ? 9.826 3.637 -25.515 1.00 95.00 78 LYS A O 1
ATOM 608 N N . GLU A 1 79 ? 9.862 2.662 -27.534 1.00 94.44 79 GLU A N 1
ATOM 609 C CA . GLU A 1 79 ? 8.476 2.174 -27.475 1.00 94.44 79 GLU A CA 1
ATOM 610 C C . GLU A 1 79 ? 8.257 1.219 -26.286 1.00 94.44 79 GLU A C 1
ATOM 612 O O . GLU A 1 79 ? 7.254 1.297 -25.573 1.00 94.44 79 GLU A O 1
ATOM 617 N N . LYS A 1 80 ? 9.212 0.315 -26.025 1.00 95.25 80 LYS A N 1
ATOM 618 C CA . LYS A 1 80 ? 9.174 -0.553 -24.839 1.00 95.25 80 LYS A CA 1
ATOM 619 C C . LYS A 1 80 ? 9.224 0.246 -23.541 1.00 95.25 80 LYS A C 1
ATOM 621 O O . LYS A 1 80 ? 8.488 -0.089 -22.615 1.00 95.25 80 LYS A O 1
ATOM 626 N N . ASN A 1 81 ? 10.066 1.273 -23.472 1.00 95.44 81 ASN A N 1
ATOM 627 C CA . ASN A 1 81 ? 10.171 2.125 -22.296 1.00 95.44 81 ASN A CA 1
ATOM 628 C C . ASN A 1 81 ? 8.868 2.901 -22.053 1.00 95.44 81 ASN A C 1
ATOM 630 O O . ASN A 1 81 ? 8.355 2.875 -20.943 1.00 95.44 81 ASN A O 1
ATOM 634 N N . GLU A 1 82 ? 8.260 3.472 -23.094 1.00 95.50 82 GLU A N 1
ATOM 635 C CA . GLU A 1 82 ? 6.952 4.141 -23.004 1.00 95.50 82 GLU A CA 1
ATOM 636 C C . GLU A 1 82 ? 5.850 3.183 -22.512 1.00 95.50 82 GLU A C 1
ATOM 638 O O . GLU A 1 82 ? 5.053 3.536 -21.640 1.00 95.50 82 GLU A O 1
ATOM 643 N N . LYS A 1 83 ? 5.836 1.929 -22.992 1.00 95.50 83 LYS A N 1
ATOM 644 C CA . LYS A 1 83 ? 4.916 0.890 -22.491 1.00 95.50 83 LYS A CA 1
ATOM 645 C C . LYS A 1 83 ? 5.165 0.536 -21.023 1.00 95.50 83 LYS A C 1
ATOM 647 O O . LYS A 1 83 ? 4.210 0.247 -20.303 1.00 95.50 83 LYS A O 1
ATOM 652 N N . LEU A 1 84 ? 6.422 0.505 -20.576 1.00 95.50 84 LEU A N 1
ATOM 653 C CA . LEU A 1 84 ? 6.762 0.258 -19.171 1.00 95.50 84 LEU A CA 1
ATOM 654 C C . LEU A 1 84 ? 6.363 1.439 -18.286 1.00 95.50 84 LEU A C 1
ATOM 656 O O . LEU A 1 84 ? 5.777 1.222 -17.232 1.00 95.50 84 LEU A O 1
ATOM 660 N N . GLU A 1 85 ? 6.603 2.671 -18.729 1.00 96.38 85 GLU A N 1
ATOM 661 C CA . GLU A 1 85 ? 6.174 3.880 -18.024 1.00 96.38 85 GLU A CA 1
ATOM 662 C C . GLU A 1 85 ? 4.650 3.939 -17.873 1.00 96.38 85 GLU A C 1
ATOM 664 O O . GLU A 1 85 ? 4.163 4.259 -16.789 1.00 96.38 85 GLU A O 1
ATOM 669 N N . ALA A 1 86 ? 3.896 3.575 -18.916 1.00 96.38 86 ALA A N 1
ATOM 670 C CA . ALA A 1 86 ? 2.440 3.459 -18.840 1.00 96.38 86 ALA A CA 1
ATOM 671 C C . ALA A 1 86 ? 2.011 2.412 -17.799 1.00 96.38 86 ALA A C 1
ATOM 673 O O . ALA A 1 86 ? 1.248 2.729 -16.893 1.00 96.38 86 ALA A O 1
ATOM 674 N N . LYS A 1 87 ? 2.589 1.203 -17.841 1.00 96.69 87 LYS A N 1
ATOM 675 C CA . LYS A 1 87 ? 2.306 0.157 -16.841 1.00 96.69 87 LYS A CA 1
ATOM 676 C C . LYS A 1 87 ? 2.645 0.588 -15.415 1.00 96.69 87 LYS A C 1
ATOM 678 O O . LYS A 1 87 ? 1.919 0.247 -14.490 1.00 96.69 87 LYS A O 1
ATOM 683 N N . CYS A 1 88 ? 3.742 1.316 -15.217 1.00 95.88 88 CYS A N 1
ATOM 684 C CA . CYS A 1 88 ? 4.111 1.836 -13.902 1.00 95.88 88 CYS A CA 1
ATOM 685 C C . CYS A 1 88 ? 3.087 2.852 -13.384 1.00 95.88 88 CYS A C 1
ATOM 687 O O . CYS A 1 88 ? 2.807 2.852 -12.189 1.00 95.88 88 CYS A O 1
ATOM 689 N N . LYS A 1 89 ? 2.522 3.693 -14.261 1.00 96.75 89 LYS A N 1
ATOM 690 C CA . LYS A 1 89 ? 1.442 4.620 -13.894 1.00 96.75 89 LYS A CA 1
ATOM 691 C C . LYS A 1 89 ? 0.174 3.864 -13.510 1.00 96.75 89 LYS A C 1
ATOM 693 O O . LYS A 1 89 ? -0.325 4.094 -12.415 1.00 96.75 89 LYS A O 1
ATOM 698 N N . ASP A 1 90 ? -0.255 2.906 -14.331 1.00 96.88 90 ASP A N 1
ATOM 699 C CA . ASP A 1 90 ? -1.443 2.086 -14.057 1.00 96.88 90 ASP A CA 1
ATOM 700 C C . ASP A 1 90 ? -1.321 1.351 -12.709 1.00 96.88 90 ASP A C 1
ATOM 702 O O . ASP A 1 90 ? -2.237 1.373 -11.890 1.00 96.88 90 ASP A O 1
ATOM 706 N N . LEU A 1 91 ? -0.155 0.751 -12.430 1.00 96.31 91 LEU A N 1
ATOM 707 C CA . LEU A 1 91 ? 0.106 0.068 -11.158 1.00 96.31 91 LEU A CA 1
ATOM 708 C C . LEU A 1 91 ? 0.140 1.027 -9.962 1.00 96.31 91 LEU A C 1
ATOM 710 O O . LEU A 1 91 ? -0.220 0.641 -8.850 1.00 96.31 91 LEU A O 1
ATOM 714 N N . LEU A 1 92 ? 0.598 2.263 -10.159 1.00 96.62 92 LEU A N 1
ATOM 715 C CA . LEU A 1 92 ? 0.630 3.271 -9.102 1.00 96.62 92 LEU A CA 1
ATOM 716 C C . LEU A 1 92 ? -0.782 3.780 -8.788 1.00 96.62 92 LEU A C 1
ATOM 718 O O . LEU A 1 92 ? -1.112 3.964 -7.617 1.00 96.62 92 LEU A O 1
ATOM 722 N N . GLU A 1 93 ? -1.626 3.942 -9.806 1.00 96.88 93 GLU A N 1
ATOM 723 C CA . GLU A 1 93 ? -3.050 4.237 -9.639 1.00 96.88 93 GLU A CA 1
ATOM 724 C C . GLU A 1 93 ? -3.772 3.087 -8.924 1.00 96.88 93 GLU A C 1
ATOM 726 O O . GLU A 1 93 ? -4.421 3.325 -7.906 1.00 96.88 93 GLU A O 1
ATOM 731 N N . GLU A 1 94 ? -3.575 1.837 -9.357 1.00 96.50 94 GLU A N 1
ATOM 732 C CA . GLU A 1 94 ? -4.143 0.654 -8.694 1.00 96.50 94 GLU A CA 1
ATOM 733 C C . GLU A 1 94 ? -3.707 0.578 -7.222 1.00 96.50 94 GLU A C 1
ATOM 735 O O . GLU A 1 94 ? -4.539 0.428 -6.326 1.00 96.50 94 GLU A O 1
ATOM 740 N N . LYS A 1 95 ? -2.415 0.779 -6.936 1.00 96.56 95 LYS A N 1
ATOM 741 C CA . LYS A 1 95 ? -1.904 0.830 -5.560 1.00 96.56 95 LYS A CA 1
ATOM 742 C C . LYS A 1 95 ? -2.618 1.897 -4.728 1.00 96.56 95 LYS A C 1
ATOM 744 O O . LYS A 1 95 ? -3.008 1.614 -3.598 1.00 96.56 95 LYS A O 1
ATOM 749 N N . ASN A 1 96 ? -2.779 3.107 -5.263 1.00 96.31 96 ASN A N 1
ATOM 750 C CA . ASN A 1 96 ? -3.435 4.197 -4.543 1.00 96.31 96 ASN A CA 1
ATOM 751 C C . ASN A 1 96 ? -4.907 3.870 -4.259 1.00 96.31 96 ASN A C 1
ATOM 753 O O . ASN A 1 96 ? -5.357 4.076 -3.135 1.00 96.31 96 ASN A O 1
ATOM 757 N N . THR A 1 97 ? -5.625 3.285 -5.224 1.00 96.25 97 THR A N 1
ATOM 758 C CA . THR A 1 97 ? -7.017 2.852 -5.009 1.00 96.25 97 THR A CA 1
ATOM 759 C C . THR A 1 97 ? -7.120 1.784 -3.921 1.00 96.25 97 THR A C 1
ATOM 761 O O . THR A 1 97 ? -7.936 1.910 -3.013 1.00 96.25 97 THR A O 1
ATOM 764 N N . LEU A 1 98 ? -6.228 0.788 -3.921 1.00 96.31 98 LEU A N 1
ATOM 765 C CA . LEU A 1 98 ? -6.194 -0.243 -2.880 1.00 96.31 98 LEU A CA 1
ATOM 766 C C . LEU A 1 98 ? -5.825 0.333 -1.504 1.00 96.31 98 LEU A C 1
ATOM 768 O O . LEU A 1 98 ? -6.344 -0.110 -0.478 1.00 96.31 98 LEU A O 1
ATOM 772 N N . GLU A 1 99 ? -4.939 1.329 -1.443 1.00 97.06 99 GLU A N 1
ATOM 773 C CA . GLU A 1 99 ? -4.628 2.038 -0.196 1.00 97.06 99 GLU A CA 1
ATOM 774 C C . GLU A 1 99 ? -5.826 2.836 0.341 1.00 97.06 99 GLU A C 1
ATOM 776 O O . GLU A 1 99 ? -6.008 2.920 1.556 1.00 97.06 99 GLU A O 1
ATOM 781 N N . GLU A 1 100 ? -6.653 3.414 -0.526 1.00 96.62 100 GLU A N 1
ATOM 782 C CA . GLU A 1 100 ? -7.891 4.090 -0.124 1.00 96.62 100 GLU A CA 1
ATOM 783 C C . GLU A 1 100 ? -8.951 3.091 0.352 1.00 96.62 100 GLU A C 1
ATOM 785 O O . GLU A 1 100 ? -9.462 3.241 1.464 1.00 96.62 100 GLU A O 1
ATOM 790 N N . GLU A 1 101 ? -9.191 2.014 -0.402 1.00 96.31 101 GLU A N 1
ATOM 791 C CA . GLU A 1 101 ? -10.124 0.943 -0.023 1.00 96.31 101 GLU A CA 1
ATOM 792 C C . GLU A 1 101 ? -9.739 0.295 1.316 1.00 96.31 101 GLU A C 1
ATOM 794 O O . GLU A 1 101 ? -10.590 0.001 2.160 1.00 96.31 101 GLU A O 1
ATOM 799 N N . THR A 1 102 ? -8.441 0.081 1.553 1.00 96.12 102 THR A N 1
ATOM 800 C CA . THR A 1 102 ? -7.962 -0.472 2.828 1.00 96.12 102 THR A CA 1
ATOM 801 C C . THR A 1 102 ? -8.139 0.508 3.982 1.00 96.12 102 THR A C 1
ATOM 803 O O . THR A 1 102 ? -8.545 0.081 5.063 1.00 96.12 102 THR A O 1
ATOM 806 N N . LYS A 1 103 ? -7.900 1.811 3.783 1.00 96.12 103 LYS A N 1
ATOM 807 C CA . LYS A 1 103 ? -8.170 2.835 4.807 1.00 96.12 103 LYS A CA 1
ATOM 808 C C . LYS A 1 103 ? -9.655 2.918 5.146 1.00 96.12 103 LYS A C 1
ATOM 810 O O . LYS A 1 103 ? -9.994 2.963 6.328 1.00 96.12 103 LYS A O 1
ATOM 815 N N . GLU A 1 104 ? -10.529 2.902 4.143 1.00 96.75 104 GLU A N 1
ATOM 816 C CA . GLU A 1 104 ? -11.980 2.916 4.341 1.00 96.75 104 GLU A CA 1
ATOM 817 C C . GLU A 1 104 ? -12.441 1.671 5.103 1.00 96.75 104 GLU A C 1
ATOM 819 O O . GLU A 1 104 ? -13.084 1.782 6.146 1.00 96.75 104 GLU A O 1
ATOM 824 N N . ARG A 1 105 ? -11.995 0.484 4.685 1.00 95.62 105 ARG A N 1
ATOM 825 C CA . ARG A 1 105 ? -12.318 -0.769 5.375 1.00 95.62 105 ARG A CA 1
ATOM 826 C C . ARG A 1 105 ? -11.817 -0.803 6.818 1.00 95.62 105 ARG A C 1
ATOM 828 O O . ARG A 1 105 ? -12.509 -1.317 7.695 1.00 95.62 105 ARG A O 1
ATOM 835 N N . MET A 1 106 ? -10.621 -0.281 7.086 1.00 96.19 106 MET A N 1
ATOM 836 C CA . MET A 1 106 ? -10.096 -0.188 8.453 1.00 96.19 106 MET A CA 1
ATOM 837 C C . MET A 1 106 ? -10.928 0.767 9.310 1.00 96.19 106 MET A C 1
ATOM 839 O O . MET A 1 106 ? -11.199 0.459 10.469 1.00 96.19 106 MET A O 1
ATOM 843 N N . LYS A 1 107 ? -11.387 1.885 8.737 1.00 97.31 107 LYS A N 1
ATOM 844 C CA . LYS A 1 107 ? -12.295 2.817 9.410 1.00 97.31 107 LYS A CA 1
ATOM 845 C C . LYS A 1 107 ? -13.639 2.157 9.736 1.00 97.31 107 LYS A C 1
ATOM 847 O O . LYS A 1 107 ? -14.087 2.255 10.873 1.00 97.31 107 LYS A O 1
ATOM 852 N N . GLU A 1 108 ? -14.240 1.427 8.796 1.00 96.88 108 GLU A N 1
ATOM 853 C CA . GLU A 1 108 ? -15.491 0.692 9.038 1.00 96.88 108 GLU A CA 1
ATOM 854 C C . GLU A 1 108 ? -15.358 -0.361 10.146 1.00 96.88 108 GLU A C 1
ATOM 856 O O . GLU A 1 108 ? -16.274 -0.557 10.947 1.00 96.88 108 GLU A O 1
ATOM 861 N N . LEU A 1 109 ? -14.231 -1.080 10.182 1.00 96.69 109 LEU A N 1
ATOM 862 C CA . LEU A 1 109 ? -13.971 -2.081 11.217 1.00 96.69 109 LEU A CA 1
ATOM 863 C C . LEU A 1 109 ? -13.789 -1.438 12.592 1.00 96.69 109 LEU A C 1
ATOM 865 O O . LEU A 1 109 ? -14.318 -1.960 13.572 1.00 96.69 109 LEU A O 1
ATOM 869 N N . GLU A 1 110 ? -13.098 -0.302 12.664 1.00 97.19 110 GLU A N 1
ATOM 870 C CA . GLU A 1 110 ? -12.948 0.458 13.905 1.00 97.19 110 GLU A CA 1
ATOM 871 C C . GLU A 1 110 ? -14.304 0.990 14.396 1.00 97.19 110 GLU A C 1
ATOM 873 O O . GLU A 1 110 ? -14.637 0.834 15.569 1.00 97.19 110 GLU A O 1
ATOM 878 N N . GLU A 1 1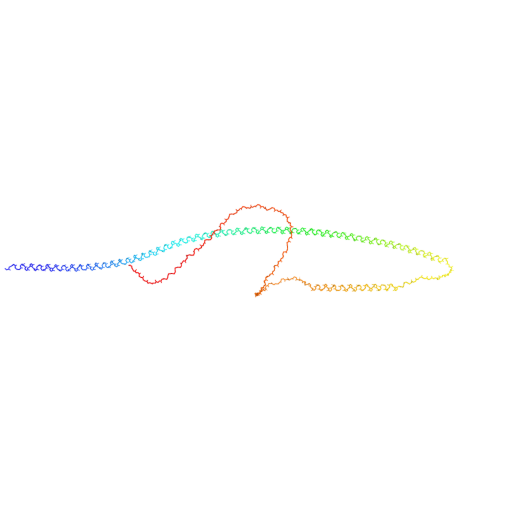11 ? -15.141 1.537 13.509 1.00 97.12 111 GLU A N 1
ATOM 879 C CA . GLU A 1 111 ? -16.495 1.992 13.857 1.00 97.12 111 GLU A CA 1
ATOM 880 C C . GLU A 1 111 ? -17.371 0.844 14.386 1.00 97.12 111 GLU A C 1
ATOM 882 O O . GLU A 1 111 ? -18.051 1.004 15.405 1.00 97.12 111 GLU A O 1
ATOM 887 N N . LYS A 1 112 ? -17.308 -0.339 13.757 1.00 96.81 112 LYS A N 1
ATOM 888 C CA . LYS A 1 112 ? -17.996 -1.550 14.241 1.00 96.81 112 LYS A CA 1
ATOM 889 C C . LYS A 1 112 ? -17.485 -1.984 15.610 1.00 96.81 112 LYS A C 1
ATOM 891 O O . LYS A 1 112 ? -18.293 -2.245 16.498 1.00 96.81 112 LYS A O 1
ATOM 896 N N . TRP A 1 113 ? -16.169 -2.009 15.808 1.00 97.62 113 TRP A N 1
ATOM 897 C CA . TRP A 1 113 ? -15.574 -2.381 17.089 1.00 97.62 113 TRP A CA 1
ATOM 898 C C . TRP A 1 113 ? -15.981 -1.421 18.214 1.00 97.62 113 TRP A C 1
ATOM 900 O O . TRP A 1 113 ? -16.350 -1.861 19.305 1.00 97.62 113 TRP A O 1
ATOM 910 N N . GLN A 1 114 ? -15.986 -0.112 17.954 1.00 96.56 114 GLN A N 1
ATOM 911 C CA . GLN A 1 114 ? -16.440 0.881 18.929 1.00 96.56 114 GLN A CA 1
ATOM 912 C C . GLN A 1 114 ? -17.934 0.732 19.245 1.00 96.56 114 GLN A C 1
ATOM 914 O O . GLN A 1 114 ? -18.330 0.852 20.408 1.00 96.56 114 GLN A O 1
ATOM 919 N N . ALA A 1 115 ? -18.766 0.431 18.242 1.00 96.31 115 ALA A N 1
ATOM 920 C CA . ALA A 1 115 ? -20.188 0.169 18.443 1.00 96.31 115 ALA A CA 1
ATOM 921 C C . ALA A 1 115 ? -20.424 -1.089 19.297 1.00 96.31 115 ALA A C 1
ATOM 923 O O . ALA A 1 115 ? -21.165 -1.029 20.278 1.00 96.31 115 ALA A O 1
ATOM 924 N N . GLU A 1 116 ? -19.751 -2.200 18.987 1.00 96.62 116 GLU A N 1
ATOM 925 C CA . GLU A 1 116 ? -19.824 -3.441 19.770 1.00 96.62 116 GLU A CA 1
ATOM 926 C C . GLU A 1 116 ? -19.353 -3.231 21.210 1.00 96.62 116 GLU A C 1
ATOM 928 O O . GLU A 1 116 ? -20.021 -3.651 22.155 1.00 96.62 116 GLU A O 1
ATOM 933 N N . LYS A 1 117 ? -18.243 -2.510 21.399 1.00 97.19 117 LYS A N 1
ATOM 934 C CA . LYS A 1 117 ? -17.735 -2.152 22.725 1.00 97.19 117 LYS A CA 1
ATOM 935 C C . LYS A 1 117 ? -18.753 -1.333 23.514 1.00 97.19 117 LYS A C 1
ATOM 937 O O . LYS A 1 117 ? -18.941 -1.588 24.701 1.00 97.19 117 LYS A O 1
ATOM 942 N N . LYS A 1 118 ? -19.414 -0.362 22.877 1.00 96.50 118 LYS A N 1
ATOM 943 C CA . LYS A 1 118 ? -20.451 0.448 23.524 1.00 96.50 118 LYS A CA 1
ATOM 944 C C . LYS A 1 118 ? -21.637 -0.412 23.955 1.00 96.50 118 LYS A C 1
ATOM 946 O O . LYS A 1 118 ? -22.050 -0.311 25.106 1.00 96.50 118 LYS A O 1
ATOM 951 N N . VAL A 1 119 ? -22.127 -1.290 23.077 1.00 96.25 119 VAL A N 1
ATOM 952 C CA . VAL A 1 119 ? -23.213 -2.227 23.408 1.00 96.25 119 VAL A CA 1
ATOM 953 C C . VAL A 1 119 ? -22.815 -3.119 24.581 1.00 96.25 119 VAL A C 1
ATOM 955 O O . VAL A 1 119 ? -23.585 -3.236 25.527 1.00 96.25 119 VAL A O 1
ATOM 958 N N . LEU A 1 120 ? -21.601 -3.677 24.572 1.00 95.81 120 LEU A N 1
ATOM 959 C CA . LEU A 1 120 ? -21.105 -4.534 25.650 1.00 95.81 120 LEU A CA 1
ATOM 960 C C . LEU A 1 120 ? -21.009 -3.794 26.995 1.00 95.81 120 LEU A C 1
ATOM 962 O O . LEU A 1 120 ? -21.348 -4.339 28.045 1.00 95.81 120 LEU A O 1
ATOM 966 N N . VAL A 1 121 ? -20.551 -2.540 26.981 1.00 95.69 121 VAL A N 1
ATOM 967 C CA . VAL A 1 121 ? -20.505 -1.699 28.186 1.00 95.69 121 VAL A CA 1
ATOM 968 C C . VAL A 1 121 ? -21.916 -1.395 28.688 1.00 95.69 121 VAL A C 1
ATOM 970 O O . VAL A 1 121 ? -22.160 -1.487 29.888 1.00 95.69 121 VAL A O 1
ATOM 973 N N . GLU A 1 122 ? -22.860 -1.080 27.800 1.00 95.00 122 GLU A N 1
ATOM 974 C CA . GLU A 1 122 ? -24.257 -0.833 28.173 1.00 95.00 122 GLU A CA 1
ATOM 975 C C . GLU A 1 122 ? -24.944 -2.088 28.728 1.00 95.00 122 GLU A C 1
ATOM 977 O O . GLU A 1 122 ? -25.694 -1.985 29.699 1.00 95.00 122 GLU A O 1
ATOM 982 N N . THR A 1 123 ? -24.687 -3.274 28.164 1.00 94.44 123 THR A N 1
ATOM 983 C CA . THR A 1 123 ? -25.239 -4.535 28.682 1.00 94.44 123 THR A CA 1
ATOM 984 C C . THR A 1 123 ? -24.671 -4.864 30.055 1.00 94.44 123 THR A C 1
ATOM 986 O O . THR A 1 123 ? -25.448 -5.085 30.980 1.00 94.44 123 THR A O 1
ATOM 989 N N . HIS A 1 124 ? -23.348 -4.794 30.235 1.00 95.12 124 HIS A N 1
ATOM 990 C CA . HIS A 1 124 ? -22.742 -5.018 31.550 1.00 95.12 124 HIS A CA 1
ATOM 991 C C . HIS A 1 124 ? -23.192 -3.972 32.574 1.00 95.12 124 HIS A C 1
ATOM 993 O O . HIS A 1 124 ? -23.443 -4.311 33.725 1.00 95.12 124 HIS A O 1
ATOM 999 N N . SER A 1 125 ? -23.351 -2.706 32.176 1.00 94.88 125 SER A N 1
ATOM 1000 C CA . SER A 1 125 ? -23.860 -1.666 33.074 1.00 94.88 125 SER A CA 1
ATOM 1001 C C . SER A 1 125 ? -25.288 -1.961 33.537 1.00 94.88 125 SER A C 1
ATOM 1003 O O . SER A 1 125 ? -25.595 -1.742 34.705 1.00 94.88 125 SER A O 1
ATOM 1005 N N . LYS A 1 126 ? -26.158 -2.462 32.650 1.00 95.75 126 LYS A N 1
ATOM 1006 C CA . LYS A 1 126 ? -27.524 -2.872 33.013 1.00 95.75 126 LYS A CA 1
ATOM 1007 C C . LYS A 1 126 ? -27.527 -4.092 33.928 1.00 95.75 126 LYS A C 1
ATOM 1009 O O . LYS A 1 126 ? -28.307 -4.133 34.872 1.00 95.75 126 LYS A O 1
ATOM 1014 N N . GLU A 1 127 ? -26.659 -5.067 33.672 1.00 95.12 127 GLU A N 1
ATOM 1015 C CA . GLU A 1 127 ? -26.504 -6.234 34.544 1.00 95.12 127 GLU A CA 1
ATOM 1016 C C . GLU A 1 127 ? -26.039 -5.821 35.940 1.00 95.12 127 GLU A C 1
ATOM 1018 O O . GLU A 1 127 ? -26.635 -6.253 36.920 1.00 95.12 127 GLU A O 1
ATOM 1023 N N . ILE A 1 128 ? -25.039 -4.938 36.041 1.00 94.81 128 ILE A N 1
ATOM 1024 C CA . ILE A 1 128 ? -24.567 -4.395 37.323 1.00 94.81 128 ILE A CA 1
ATOM 1025 C C . ILE A 1 128 ? -25.708 -3.690 38.057 1.00 94.81 128 ILE A C 1
ATOM 1027 O O . ILE A 1 128 ? -25.956 -4.011 39.212 1.00 94.81 128 ILE A O 1
ATOM 1031 N N . GLN A 1 129 ? -26.459 -2.812 37.385 1.00 94.88 129 GLN A N 1
ATOM 1032 C CA . GLN A 1 129 ? -27.616 -2.145 37.995 1.00 94.88 129 GLN A CA 1
ATOM 1033 C C . GLN A 1 129 ? -28.687 -3.137 38.469 1.00 94.88 129 GLN A C 1
ATOM 1035 O O . GLN A 1 129 ? -29.296 -2.941 39.518 1.00 94.88 129 GLN A O 1
ATOM 1040 N N . ASN A 1 130 ? -28.913 -4.223 37.726 1.00 96.00 130 ASN A N 1
ATOM 1041 C CA . ASN A 1 130 ? -29.839 -5.273 38.140 1.00 96.00 130 ASN A CA 1
ATOM 1042 C C . ASN A 1 130 ? -29.329 -6.031 39.380 1.00 96.00 130 ASN A C 1
ATOM 1044 O O . ASN A 1 130 ? -30.106 -6.341 40.280 1.00 96.00 130 ASN A O 1
ATOM 1048 N N . TRP A 1 131 ? -28.023 -6.303 39.458 1.00 95.31 131 TRP A N 1
ATOM 1049 C CA . TRP A 1 131 ? -27.401 -6.905 40.641 1.00 95.31 131 TRP A CA 1
ATOM 1050 C C . TRP A 1 131 ? -27.449 -5.983 41.860 1.00 95.31 131 TRP A C 1
ATOM 1052 O O . TRP A 1 131 ? -27.761 -6.454 42.950 1.00 95.31 131 TRP A O 1
ATOM 1062 N N . GLU A 1 132 ? -27.198 -4.686 41.678 1.00 95.69 132 GLU A N 1
ATOM 1063 C CA . GLU A 1 132 ? -27.335 -3.669 42.726 1.00 95.69 132 GLU A CA 1
ATOM 1064 C C . GLU A 1 132 ? -28.774 -3.622 43.257 1.00 95.69 132 GLU A C 1
ATOM 1066 O O . GLU A 1 132 ? -28.988 -3.680 44.466 1.00 95.69 132 GLU A O 1
ATOM 1071 N N . TYR A 1 133 ? -29.772 -3.634 42.366 1.00 95.12 133 TYR A N 1
ATOM 1072 C CA . TYR A 1 133 ? -31.182 -3.683 42.756 1.00 95.12 133 TYR A CA 1
ATOM 1073 C C . TYR A 1 133 ? -31.523 -4.931 43.584 1.00 95.12 133 TYR A C 1
ATOM 1075 O O . TYR A 1 133 ? -32.157 -4.830 44.636 1.00 95.12 133 TYR A O 1
ATOM 1083 N N . HIS A 1 134 ? -31.094 -6.115 43.137 1.00 93.50 134 HIS A N 1
ATOM 1084 C CA . HIS A 1 134 ? -31.349 -7.354 43.872 1.00 93.50 134 HIS A CA 1
ATOM 1085 C C . HIS A 1 134 ? -30.622 -7.401 45.215 1.00 93.50 134 HIS A C 1
ATOM 1087 O O . HIS A 1 134 ? -31.176 -7.931 46.176 1.00 93.50 134 HIS A O 1
ATOM 1093 N N . TRP A 1 135 ? -29.415 -6.840 45.300 1.00 94.12 135 TRP A N 1
ATOM 1094 C CA . TRP A 1 135 ? -28.693 -6.716 46.561 1.00 94.12 135 TRP A CA 1
ATOM 1095 C C . TRP A 1 135 ? -29.461 -5.838 47.554 1.00 94.12 135 TRP A C 1
ATOM 1097 O O . TRP A 1 135 ? -29.679 -6.253 48.691 1.00 94.12 135 TRP A O 1
ATOM 1107 N N . ASP A 1 136 ? -29.950 -4.678 47.111 1.00 94.44 136 ASP A N 1
ATOM 1108 C CA . ASP A 1 136 ? -30.750 -3.774 47.941 1.00 94.44 136 ASP A CA 1
ATOM 1109 C C . ASP A 1 136 ? -32.078 -4.405 48.387 1.00 94.44 136 ASP A C 1
ATOM 1111 O O . ASP A 1 136 ? -32.512 -4.219 49.527 1.00 94.44 136 ASP A O 1
ATOM 1115 N N . GLU A 1 137 ? -32.752 -5.157 47.512 1.00 93.94 137 GLU A N 1
ATOM 1116 C CA . GLU A 1 137 ? -33.951 -5.915 47.885 1.00 93.94 137 GLU A CA 1
ATOM 1117 C C . GLU A 1 137 ? -33.652 -7.020 48.901 1.00 93.94 137 GLU A C 1
ATOM 1119 O O . GLU A 1 137 ? -34.432 -7.225 49.835 1.00 93.94 137 GLU A O 1
ATOM 1124 N N . GLU A 1 138 ? -32.545 -7.739 48.727 1.00 93.44 138 GLU A N 1
ATOM 1125 C CA . GLU A 1 138 ? -32.123 -8.794 49.645 1.00 93.44 138 GLU A CA 1
ATOM 1126 C C . GLU A 1 138 ? -31.785 -8.214 51.021 1.00 93.44 138 GLU A C 1
ATOM 1128 O O . GLU A 1 138 ? -32.229 -8.744 52.038 1.00 93.44 138 GLU A O 1
ATOM 1133 N N . GLU A 1 139 ? -31.079 -7.085 51.064 1.00 93.69 139 GLU A N 1
ATOM 1134 C CA . GLU A 1 139 ? -30.736 -6.386 52.302 1.00 93.69 139 GLU A CA 1
ATOM 1135 C C . GLU A 1 139 ? -31.988 -5.854 53.017 1.00 93.69 139 GLU A C 1
ATOM 1137 O O . GLU A 1 139 ? -32.143 -6.012 54.232 1.00 93.69 139 GLU A O 1
ATOM 1142 N N . LYS A 1 140 ? -32.960 -5.310 52.272 1.00 93.62 140 LYS A N 1
ATOM 1143 C CA . LYS A 1 140 ? -34.277 -4.944 52.823 1.00 93.62 140 LYS A CA 1
ATOM 1144 C C . LYS A 1 140 ? -35.024 -6.154 53.380 1.00 93.62 140 LYS A C 1
ATOM 1146 O O . LYS A 1 140 ? -35.648 -6.053 54.434 1.00 93.62 140 LYS A O 1
ATOM 1151 N N . ARG A 1 141 ? -34.974 -7.306 52.700 1.00 92.75 141 ARG A N 1
ATOM 1152 C CA . ARG A 1 141 ? -35.602 -8.537 53.202 1.00 92.75 141 ARG A CA 1
ATOM 1153 C C . ARG A 1 141 ? -34.919 -9.037 54.473 1.00 92.75 141 ARG A C 1
ATOM 1155 O O . ARG A 1 141 ? -35.632 -9.343 55.424 1.00 92.75 141 ARG A O 1
ATOM 1162 N N . ARG A 1 142 ? -33.583 -9.032 54.534 1.00 89.81 142 ARG A N 1
ATOM 1163 C CA . ARG A 1 142 ? -32.809 -9.400 55.734 1.00 89.81 142 ARG A CA 1
ATOM 1164 C C . ARG A 1 142 ? -33.125 -8.503 56.926 1.00 89.81 142 ARG A C 1
ATOM 1166 O O . ARG A 1 142 ? -33.494 -8.995 57.988 1.00 89.81 142 ARG A O 1
ATOM 1173 N N . THR A 1 143 ? -33.076 -7.189 56.733 1.00 92.81 143 THR A N 1
ATOM 1174 C CA . THR A 1 143 ? -33.389 -6.222 57.798 1.00 92.81 143 THR A CA 1
ATOM 1175 C C . THR A 1 143 ? -34.837 -6.335 58.281 1.00 92.81 143 THR A C 1
ATOM 1177 O O . THR A 1 143 ? -35.097 -6.244 59.481 1.00 92.81 143 THR A O 1
ATOM 1180 N N . ALA A 1 144 ? -35.793 -6.602 57.384 1.00 91.44 144 ALA A N 1
ATOM 1181 C CA . ALA A 1 144 ? -37.178 -6.868 57.768 1.00 91.44 144 ALA A CA 1
ATOM 1182 C C . ALA A 1 144 ? -37.319 -8.167 58.580 1.00 91.44 144 ALA A C 1
ATOM 1184 O O . ALA A 1 144 ? -38.029 -8.180 59.588 1.00 91.44 144 ALA A O 1
ATOM 1185 N N . THR A 1 145 ? -36.637 -9.247 58.179 1.00 91.69 145 THR A N 1
ATOM 1186 C CA . THR A 1 145 ? -36.637 -10.503 58.943 1.00 91.69 145 THR A CA 1
ATOM 1187 C C . THR A 1 145 ? -35.990 -10.339 60.313 1.00 91.69 145 THR A C 1
ATOM 1189 O O . THR A 1 145 ? -36.548 -10.823 61.294 1.00 91.69 145 THR A O 1
ATOM 1192 N N . ASP A 1 146 ? -34.891 -9.590 60.414 1.00 91.00 146 ASP A N 1
ATOM 1193 C CA . ASP A 1 146 ? -34.239 -9.301 61.693 1.00 91.00 146 ASP A CA 1
ATOM 1194 C C . ASP A 1 146 ? -35.175 -8.519 62.622 1.00 91.00 146 ASP A C 1
ATOM 1196 O O . ASP A 1 146 ? -35.298 -8.846 63.803 1.00 91.00 146 ASP A O 1
ATOM 1200 N N . HIS A 1 147 ? -35.921 -7.544 62.089 1.00 89.88 147 HIS A N 1
ATOM 1201 C CA . HIS A 1 147 ? -36.925 -6.807 62.858 1.00 89.88 147 HIS A CA 1
ATOM 1202 C C . HIS A 1 147 ? -38.080 -7.689 63.353 1.00 89.88 147 HIS A C 1
ATOM 1204 O O . HIS A 1 147 ? -38.540 -7.512 64.486 1.00 89.88 147 HIS A O 1
ATOM 1210 N N . LEU A 1 148 ? -38.558 -8.629 62.530 1.00 91.44 148 LEU A N 1
ATOM 1211 C CA . LEU A 1 148 ? -39.586 -9.593 62.933 1.00 91.44 148 LEU A CA 1
ATOM 1212 C C . LEU A 1 148 ? -39.073 -10.512 64.045 1.00 91.44 148 LEU A C 1
ATOM 1214 O O . LEU A 1 148 ? -39.729 -10.635 65.078 1.00 91.44 148 LEU A O 1
ATOM 1218 N N . LEU A 1 149 ? -37.872 -11.072 63.884 1.00 91.44 149 LEU A N 1
ATOM 1219 C CA . LEU A 1 149 ? -37.237 -11.922 64.893 1.00 91.44 149 LEU A CA 1
ATOM 1220 C C . LEU A 1 149 ? -36.965 -11.170 66.200 1.00 91.44 149 LEU A C 1
ATOM 1222 O O . LEU A 1 149 ? -37.081 -11.741 67.286 1.00 91.44 149 LEU A O 1
ATOM 1226 N N . GLU A 1 150 ? -36.618 -9.884 66.130 1.00 91.50 150 GLU A N 1
ATOM 1227 C CA . GLU A 1 150 ? -36.433 -9.049 67.314 1.00 91.50 150 GLU A CA 1
ATOM 1228 C C . GLU A 1 150 ? -37.764 -8.788 68.037 1.00 91.50 150 GLU A C 1
ATOM 1230 O O . GLU A 1 150 ? -37.819 -8.813 69.271 1.00 91.50 150 GLU A O 1
ATOM 1235 N N . LYS A 1 151 ? -38.851 -8.575 67.285 1.00 92.56 151 LYS A N 1
ATOM 1236 C CA . LYS A 1 151 ? -40.201 -8.431 67.842 1.00 92.56 151 LYS A CA 1
ATOM 1237 C C . LYS A 1 151 ? -40.660 -9.721 68.523 1.00 92.56 151 LYS A C 1
ATOM 1239 O O . LYS A 1 151 ? -41.067 -9.662 69.682 1.00 92.56 151 LYS A O 1
ATOM 1244 N N . GLU A 1 152 ? -40.531 -10.868 67.858 1.00 92.69 152 GLU A N 1
ATOM 1245 C CA . GLU A 1 152 ? -40.862 -12.179 68.433 1.00 92.69 152 GLU A CA 1
ATOM 1246 C C . GLU A 1 152 ? -40.027 -12.465 69.689 1.00 92.69 152 GLU A C 1
ATOM 1248 O O . GLU A 1 152 ? -40.565 -12.884 70.713 1.00 92.69 152 GLU A O 1
ATOM 1253 N N . ASN A 1 153 ? -38.727 -12.147 69.680 1.00 91.44 153 ASN A N 1
ATOM 1254 C CA . ASN A 1 153 ? -37.889 -12.256 70.877 1.00 91.44 153 ASN A CA 1
ATOM 1255 C C . ASN A 1 153 ? -38.371 -11.362 72.027 1.00 91.44 153 ASN A C 1
ATOM 1257 O O . ASN A 1 153 ? -38.325 -11.777 73.187 1.00 91.44 153 ASN A O 1
ATOM 1261 N N . ARG A 1 154 ? -38.811 -10.129 71.741 1.00 91.19 154 ARG A N 1
ATOM 1262 C CA . ARG A 1 154 ? -39.378 -9.232 72.762 1.00 91.19 154 ARG A CA 1
ATOM 1263 C C . ARG A 1 154 ? -40.676 -9.795 73.338 1.00 91.19 154 ARG A C 1
ATOM 1265 O O . ARG A 1 154 ? -40.843 -9.773 74.555 1.00 91.19 154 ARG A O 1
ATOM 1272 N N . GLU A 1 155 ? -41.554 -10.332 72.496 1.00 92.56 155 GLU A N 1
ATOM 1273 C CA . GLU A 1 155 ? -42.806 -10.966 72.920 1.00 92.56 155 GLU A CA 1
ATOM 1274 C C . GLU A 1 155 ? -42.551 -12.221 73.766 1.00 92.56 155 GLU A C 1
ATOM 1276 O O . GLU A 1 155 ? -43.132 -12.354 74.843 1.00 92.56 155 GLU A O 1
ATOM 1281 N N . LEU A 1 156 ? -41.617 -13.087 73.357 1.00 92.31 156 LEU A N 1
ATOM 1282 C CA . LEU A 1 156 ? -41.217 -14.269 74.127 1.00 92.31 156 LEU A CA 1
ATOM 1283 C C . LEU A 1 156 ? -40.610 -13.895 75.484 1.00 92.31 156 LEU A C 1
ATOM 1285 O O . LEU A 1 156 ? -40.966 -14.491 76.499 1.00 92.31 156 LEU A O 1
ATOM 1289 N N . LYS A 1 157 ? -39.741 -12.876 75.538 1.00 92.50 157 LYS A N 1
ATOM 1290 C CA . LYS A 1 157 ? -39.193 -12.366 76.807 1.00 92.50 157 LYS A CA 1
ATOM 1291 C C . LYS A 1 157 ? -40.287 -11.808 77.718 1.00 92.50 157 LYS A C 1
ATOM 1293 O O . LYS A 1 157 ? -40.256 -12.066 78.918 1.00 92.50 157 LYS A O 1
ATOM 1298 N N . ALA A 1 158 ? -41.261 -11.083 77.167 1.00 92.31 158 ALA A N 1
ATOM 1299 C CA . ALA A 1 158 ? -42.390 -10.560 77.933 1.00 92.31 158 ALA A CA 1
ATOM 1300 C C . ALA A 1 158 ? -43.307 -11.682 78.449 1.00 92.31 158 ALA A C 1
ATOM 1302 O O . ALA A 1 158 ? -43.726 -11.644 79.605 1.00 92.31 158 ALA A O 1
ATOM 1303 N N . ALA A 1 159 ? -43.580 -12.701 77.629 1.00 91.94 159 ALA A N 1
ATOM 1304 C CA . ALA A 1 159 ? -44.363 -13.868 78.026 1.00 91.94 159 ALA A CA 1
ATOM 1305 C C . ALA A 1 159 ? -43.667 -14.669 79.138 1.00 91.94 159 ALA A C 1
ATOM 1307 O O . ALA A 1 159 ? -44.309 -15.010 80.130 1.00 91.94 159 ALA A O 1
ATOM 1308 N N . LEU A 1 160 ? -42.353 -14.897 79.018 1.00 91.19 160 LEU A N 1
ATOM 1309 C CA . LEU A 1 160 ? -41.548 -15.537 80.063 1.00 91.19 160 LEU A CA 1
ATOM 1310 C C . LEU A 1 160 ? -41.549 -14.724 81.362 1.00 91.19 160 LEU A C 1
ATOM 1312 O O . LEU A 1 160 ? -41.753 -15.293 82.431 1.00 91.19 160 LEU A O 1
ATOM 1316 N N . ALA A 1 161 ? -41.373 -13.401 81.285 1.00 90.88 161 ALA A N 1
ATOM 1317 C CA . ALA A 1 161 ? -41.421 -12.529 82.458 1.00 90.88 161 ALA A CA 1
ATOM 1318 C C . ALA A 1 161 ? -42.801 -12.548 83.133 1.00 90.88 161 ALA A C 1
ATOM 1320 O O . ALA A 1 161 ? -42.889 -12.604 84.358 1.00 90.88 161 ALA A O 1
ATOM 1321 N N . LYS A 1 162 ? -43.881 -12.559 82.343 1.00 93.12 162 LYS A N 1
ATOM 1322 C CA . LYS A 1 162 ? -45.245 -12.681 82.861 1.00 93.12 162 LYS A CA 1
ATOM 1323 C C . LYS A 1 162 ? -45.471 -14.031 83.543 1.00 93.12 162 LYS A C 1
ATOM 1325 O O . LYS A 1 162 ? -45.972 -14.059 84.658 1.00 93.12 162 LYS A O 1
ATOM 1330 N N . GLN A 1 163 ? -45.058 -15.134 82.918 1.00 92.00 163 GLN A N 1
ATOM 1331 C CA . GLN A 1 163 ? -45.168 -16.469 83.511 1.00 92.00 163 GLN A CA 1
ATOM 1332 C C . GLN A 1 163 ? -44.368 -16.576 84.817 1.00 92.00 163 GLN A C 1
ATOM 1334 O O . GLN A 1 163 ? -44.859 -17.154 85.787 1.00 92.00 163 GLN A O 1
ATOM 1339 N N . ALA A 1 164 ? -43.163 -16.000 84.859 1.00 90.25 164 ALA A N 1
ATOM 1340 C CA . ALA A 1 164 ? -42.365 -15.921 86.077 1.00 90.25 164 ALA A CA 1
ATOM 1341 C C . ALA A 1 164 ? -43.115 -15.147 87.174 1.00 90.25 164 ALA A C 1
ATOM 1343 O O . ALA A 1 164 ? -43.295 -15.683 88.265 1.00 90.25 164 ALA A O 1
ATOM 1344 N N . ALA A 1 165 ? -43.655 -13.964 86.867 1.00 90.25 165 ALA A N 1
ATOM 1345 C CA . ALA A 1 165 ? -44.426 -13.159 87.816 1.00 90.25 165 ALA A CA 1
ATOM 1346 C C . ALA A 1 165 ? -45.702 -13.867 88.317 1.00 90.25 165 ALA A C 1
ATOM 1348 O O . ALA A 1 165 ? -45.980 -13.865 89.517 1.00 90.25 165 ALA A O 1
ATOM 1349 N N . ASP A 1 166 ? -46.454 -14.521 87.427 1.00 90.19 166 ASP A N 1
ATOM 1350 C CA . ASP A 1 166 ? -47.647 -15.297 87.787 1.00 90.19 166 ASP A CA 1
ATOM 1351 C C . ASP A 1 166 ? -47.272 -16.475 88.709 1.00 90.19 166 ASP A C 1
ATOM 1353 O O . ASP A 1 166 ? -47.958 -16.753 89.698 1.00 90.19 166 ASP A O 1
ATOM 1357 N N . SER A 1 167 ? -46.142 -17.142 88.437 1.00 87.12 167 SER A N 1
ATOM 1358 C CA . SER A 1 167 ? -45.633 -18.232 89.277 1.00 87.12 167 SER A CA 1
ATOM 1359 C C . SER A 1 167 ? -45.141 -17.749 90.645 1.00 87.12 167 SER A C 1
ATOM 1361 O O . SER A 1 167 ? -45.430 -18.397 91.651 1.00 87.12 167 SER A O 1
ATOM 1363 N N . GLU A 1 168 ? -44.481 -16.589 90.714 1.00 89.56 168 GLU A N 1
ATOM 1364 C CA . GLU A 1 168 ? -44.058 -15.951 91.964 1.00 89.56 168 GLU A CA 1
ATOM 1365 C C . GLU A 1 168 ? -45.261 -15.512 92.801 1.00 89.56 168 GLU A C 1
ATOM 1367 O O . GLU A 1 168 ? -45.288 -15.746 94.010 1.00 89.56 168 GLU A O 1
ATOM 1372 N N . SER A 1 169 ? -46.289 -14.940 92.168 1.00 87.31 169 SER A N 1
ATOM 1373 C CA . SER A 1 169 ? -47.546 -14.582 92.830 1.00 87.31 169 SER A CA 1
ATOM 1374 C C . SER A 1 169 ? -48.252 -15.818 93.393 1.00 87.31 169 SER A C 1
ATOM 1376 O O . SER A 1 169 ? -48.645 -15.826 94.561 1.00 87.31 169 SER A O 1
ATOM 1378 N N . SER A 1 170 ? -48.339 -16.901 92.613 1.00 87.56 170 SER A N 1
ATOM 1379 C CA . SER A 1 170 ? -48.906 -18.174 93.072 1.00 87.56 170 SER A CA 1
ATOM 1380 C C . SER A 1 170 ? -48.105 -18.782 94.228 1.00 87.56 170 SER A C 1
ATOM 1382 O O . SER A 1 170 ? -48.695 -19.271 95.191 1.00 87.56 170 SER A O 1
ATOM 1384 N N . LEU A 1 171 ? -46.770 -18.752 94.158 1.00 86.75 171 LEU A N 1
ATOM 1385 C CA . LEU A 1 171 ? -45.884 -19.208 95.234 1.00 86.75 171 LEU A CA 1
ATOM 1386 C C . LEU A 1 171 ? -46.046 -18.358 96.493 1.00 86.75 171 LEU A C 1
ATOM 1388 O O . LEU A 1 171 ? -46.112 -18.907 97.589 1.00 86.75 171 LEU A O 1
ATOM 1392 N N . SER A 1 172 ? -46.153 -17.039 96.346 1.00 89.31 172 SER A N 1
ATOM 1393 C CA . SER A 1 172 ? -46.390 -16.112 97.452 1.00 89.31 172 SER A CA 1
ATOM 1394 C C . SER A 1 172 ? -47.740 -16.375 98.122 1.00 89.31 172 SER A C 1
ATOM 1396 O O . SER A 1 172 ? -47.804 -16.526 99.340 1.00 89.31 172 SER A O 1
ATOM 1398 N N . ALA A 1 173 ? -48.808 -16.546 97.338 1.00 86.25 173 ALA A N 1
ATOM 1399 C CA . ALA A 1 173 ? -50.130 -16.889 97.853 1.00 86.25 173 ALA A CA 1
ATOM 1400 C C . ALA A 1 173 ? -50.146 -18.262 98.549 1.00 86.25 173 ALA A C 1
ATOM 1402 O O . ALA A 1 173 ? -50.775 -18.423 99.595 1.00 86.25 173 ALA A O 1
ATOM 1403 N N . ALA A 1 174 ? -49.442 -19.258 97.999 1.00 85.38 174 ALA A N 1
ATOM 1404 C CA . ALA A 1 174 ? -49.279 -20.560 98.642 1.00 85.38 174 ALA A CA 1
ATOM 1405 C C . ALA A 1 174 ? -48.498 -20.440 99.957 1.00 85.38 174 ALA A C 1
ATOM 1407 O O . ALA A 1 174 ? -48.919 -20.996 100.969 1.00 85.38 174 ALA A O 1
ATOM 1408 N N . LYS A 1 175 ? -47.409 -19.665 99.968 1.00 88.31 175 LYS A N 1
ATOM 1409 C CA . LYS A 1 175 ? -46.609 -19.394 101.164 1.00 88.31 175 LYS A CA 1
ATOM 1410 C C . LYS A 1 175 ? -47.450 -18.735 102.259 1.00 88.31 175 LYS A C 1
ATOM 1412 O O . LYS A 1 175 ? -47.460 -19.242 103.372 1.00 88.31 175 LYS A O 1
ATOM 1417 N N . GLN A 1 176 ? -48.226 -17.702 101.930 1.00 88.69 176 GLN A N 1
ATOM 1418 C CA . GLN A 1 176 ? -49.140 -17.050 102.876 1.00 88.69 176 GLN A CA 1
ATOM 1419 C C . GLN A 1 176 ? -50.195 -18.013 103.433 1.00 88.69 176 GLN A C 1
ATOM 1421 O O . GLN A 1 176 ? -50.487 -17.981 104.626 1.00 88.69 176 GLN A O 1
ATOM 1426 N N . LYS A 1 177 ? -50.761 -18.900 102.599 1.00 89.75 177 LYS A N 1
ATOM 1427 C CA . LYS A 1 177 ? -51.689 -19.942 103.072 1.00 89.75 177 LYS A CA 1
ATOM 1428 C C . LYS A 1 177 ? -51.015 -20.892 104.059 1.00 89.75 177 LYS A C 1
ATOM 1430 O O . LYS A 1 177 ? -51.607 -21.188 105.092 1.00 89.75 177 LYS A O 1
ATOM 1435 N N . TYR A 1 178 ? -49.797 -21.345 103.759 1.00 87.50 178 TYR A N 1
ATOM 1436 C CA . TYR A 1 178 ? -49.044 -22.213 104.663 1.00 87.50 178 TYR A CA 1
ATOM 1437 C C . TYR A 1 178 ? -48.691 -21.505 105.975 1.00 87.50 178 TYR A C 1
ATOM 1439 O O . TYR A 1 178 ? -48.902 -22.076 107.041 1.00 87.50 178 TYR A O 1
ATOM 1447 N N . GLU A 1 179 ? -48.241 -20.252 105.921 1.00 89.75 179 GLU A N 1
ATOM 1448 C CA . GLU A 1 179 ? -47.987 -19.423 107.108 1.00 89.75 179 GLU A CA 1
ATOM 1449 C C . GLU A 1 179 ? -49.254 -19.257 107.963 1.00 89.75 179 GLU A C 1
ATOM 1451 O O . GLU A 1 179 ? -49.207 -19.452 109.176 1.00 89.75 179 GLU A O 1
ATOM 1456 N N . ALA A 1 180 ? -50.412 -19.003 107.344 1.00 87.69 180 ALA A N 1
ATOM 1457 C CA . ALA A 1 180 ? -51.689 -18.920 108.054 1.00 87.69 180 ALA A CA 1
ATOM 1458 C C . ALA A 1 180 ? -52.085 -20.252 108.717 1.00 87.69 180 ALA A C 1
ATOM 1460 O O . ALA A 1 180 ? -52.543 -20.257 109.858 1.00 87.69 180 ALA A O 1
ATOM 1461 N N . THR A 1 181 ? -51.888 -21.390 108.038 1.00 87.88 181 THR A N 1
ATOM 1462 C CA . THR A 1 181 ? -52.142 -22.709 108.644 1.00 87.88 181 THR A CA 1
ATOM 1463 C C . THR A 1 181 ? -51.181 -23.028 109.783 1.00 87.88 181 THR A C 1
ATOM 1465 O O . THR A 1 181 ? -51.614 -23.601 110.776 1.00 87.88 181 THR A O 1
ATOM 1468 N N . ILE A 1 182 ? -49.906 -22.632 109.677 1.00 87.81 182 ILE A N 1
ATOM 1469 C CA . ILE A 1 182 ? -48.926 -22.794 110.758 1.00 87.81 182 ILE A CA 1
ATOM 1470 C C . ILE A 1 182 ? -49.387 -22.004 111.982 1.00 87.81 182 ILE A C 1
ATOM 1472 O O . ILE A 1 182 ? -49.505 -22.588 113.052 1.00 87.81 182 ILE A O 1
ATOM 1476 N N . HIS A 1 183 ? -49.746 -20.728 111.818 1.00 84.69 183 HIS A N 1
ATOM 1477 C CA . HIS A 1 183 ? -50.257 -19.920 112.926 1.00 84.69 183 HIS A CA 1
ATOM 1478 C C . HIS A 1 183 ? -51.528 -20.493 113.556 1.00 84.69 183 HIS A C 1
ATOM 1480 O O . HIS A 1 183 ? -51.665 -20.484 114.776 1.00 84.69 183 HIS A O 1
ATOM 1486 N N . HIS A 1 184 ? -52.449 -21.027 112.751 1.00 87.50 184 HIS A N 1
ATOM 1487 C CA . HIS A 1 184 ? -53.645 -21.674 113.281 1.00 87.50 184 HIS A CA 1
ATOM 1488 C C . HIS A 1 184 ? -53.306 -22.915 114.120 1.00 87.50 184 HIS A C 1
ATOM 1490 O O . HIS A 1 184 ? -53.823 -23.065 115.225 1.00 87.50 184 HIS A O 1
ATOM 1496 N N . LEU A 1 185 ? -52.396 -23.765 113.632 1.00 87.31 185 LEU A N 1
ATOM 1497 C CA . LEU A 1 185 ? -51.922 -24.941 114.364 1.00 87.31 185 LEU A CA 1
ATOM 1498 C C . LEU A 1 185 ? -51.162 -24.558 115.640 1.00 87.31 185 LEU A C 1
ATOM 1500 O O . LEU A 1 185 ? -51.335 -25.210 116.664 1.00 87.31 185 LEU A O 1
ATOM 1504 N N . GLU A 1 186 ? -50.350 -23.499 115.612 1.00 87.38 186 GLU A N 1
ATOM 1505 C CA . GLU A 1 186 ? -49.686 -22.955 116.804 1.00 87.38 186 GLU A CA 1
ATOM 1506 C C . GLU A 1 186 ? -50.706 -22.471 117.844 1.00 87.38 186 GLU A C 1
ATOM 1508 O O . GLU A 1 186 ? -50.543 -22.730 119.037 1.00 87.38 186 GLU A O 1
ATOM 1513 N N . GLU A 1 187 ? -51.783 -21.811 117.410 1.00 86.31 187 GLU A N 1
ATOM 1514 C CA . GLU A 1 187 ? -52.857 -21.347 118.288 1.00 86.31 187 GLU A CA 1
ATOM 1515 C C . GLU A 1 187 ? -53.659 -22.515 118.887 1.00 86.31 187 GLU A C 1
ATOM 1517 O O . GLU A 1 187 ? -53.985 -22.500 120.076 1.00 86.31 187 GLU A O 1
ATOM 1522 N N . GLU A 1 188 ? -53.966 -23.548 118.098 1.00 83.50 188 GLU A N 1
ATOM 1523 C CA . GLU A 1 188 ? -54.581 -24.782 118.600 1.00 83.50 188 GLU A CA 1
ATOM 1524 C C . GLU A 1 188 ? -53.669 -25.503 119.594 1.00 83.50 188 GLU A C 1
ATOM 1526 O O . GLU A 1 188 ? -54.127 -25.903 120.665 1.00 83.50 188 GLU A O 1
ATOM 1531 N N . LEU A 1 189 ? -52.370 -25.595 119.300 1.00 79.19 189 LEU A N 1
ATOM 1532 C CA . LEU A 1 189 ? -51.385 -26.196 120.192 1.00 79.19 189 LEU A CA 1
ATOM 1533 C C . LEU A 1 189 ? -51.268 -25.410 121.505 1.00 79.19 189 LEU A C 1
ATOM 1535 O O . LEU A 1 189 ? -51.205 -26.017 122.573 1.00 79.19 189 LEU A O 1
ATOM 1539 N N . ALA A 1 190 ? -51.307 -24.076 121.455 1.00 78.12 190 ALA A N 1
ATOM 1540 C CA . ALA A 1 190 ? -51.346 -23.224 122.641 1.00 78.12 190 ALA A CA 1
ATOM 1541 C C . ALA A 1 190 ? -52.638 -23.433 123.451 1.00 78.12 190 ALA A C 1
ATOM 1543 O O . ALA A 1 190 ? -52.579 -23.605 124.669 1.00 78.12 190 ALA A O 1
ATOM 1544 N N . LYS A 1 191 ? -53.803 -23.513 122.791 1.00 80.50 191 LYS A N 1
ATOM 1545 C CA . LYS A 1 191 ? -55.089 -23.842 123.437 1.00 80.50 191 LYS A CA 1
ATOM 1546 C C . LYS A 1 191 ? -55.067 -25.230 124.078 1.00 80.50 191 LYS A C 1
ATOM 1548 O O . LYS A 1 191 ? -55.635 -25.425 125.151 1.00 80.50 191 LYS A O 1
ATOM 1553 N N . GLU A 1 192 ? -54.416 -26.201 123.449 1.00 73.75 192 GLU A N 1
ATOM 1554 C CA . GLU A 1 192 ? -54.306 -27.567 123.957 1.00 73.75 192 GLU A CA 1
ATOM 1555 C C . GLU A 1 192 ? -53.285 -27.693 125.096 1.00 73.75 192 GLU A C 1
ATOM 1557 O O . GLU A 1 192 ? -53.530 -28.408 126.069 1.00 73.75 192 GLU A O 1
ATOM 1562 N N . GLN A 1 193 ? -52.185 -26.937 125.053 1.00 72.56 193 GLN A N 1
ATOM 1563 C CA . GLN A 1 193 ? -51.274 -26.776 126.189 1.00 72.56 193 GLN A CA 1
ATOM 1564 C C . GLN A 1 193 ? -51.963 -26.080 127.370 1.00 72.56 193 GLN A C 1
ATOM 1566 O O . GLN A 1 193 ? -51.771 -26.495 128.510 1.00 72.56 193 GLN A O 1
ATOM 1571 N N . GLN A 1 194 ? -52.836 -25.105 127.107 1.00 65.50 194 GLN A N 1
ATOM 1572 C CA . GLN A 1 194 ? -53.604 -24.411 128.139 1.00 65.50 194 GLN A CA 1
ATOM 1573 C C . GLN A 1 194 ? -54.701 -25.299 128.758 1.00 65.50 194 GLN A C 1
ATOM 1575 O O . GLN A 1 194 ? -54.904 -25.289 129.971 1.00 65.50 194 GLN A O 1
ATOM 1580 N N . LYS A 1 195 ? -55.336 -26.175 127.964 1.00 61.00 195 LYS A N 1
ATOM 1581 C CA . LYS A 1 195 ? -56.209 -27.247 128.486 1.00 61.00 195 LYS A CA 1
ATOM 1582 C C . LYS A 1 195 ? -55.447 -28.264 129.341 1.00 61.00 195 LYS A C 1
ATOM 1584 O O . LYS A 1 195 ? -56.013 -28.805 130.284 1.00 61.00 195 LYS A O 1
ATOM 1589 N N . LYS A 1 196 ? -54.168 -28.514 129.043 1.00 54.75 196 LYS A N 1
ATOM 1590 C CA . LYS A 1 196 ? -53.300 -29.384 129.855 1.00 54.75 196 LYS A CA 1
ATOM 1591 C C . LYS A 1 196 ? -52.795 -28.716 131.141 1.00 54.75 196 LYS A C 1
ATOM 1593 O O . LYS A 1 196 ? -52.423 -29.442 132.057 1.00 54.75 196 LYS A O 1
ATOM 1598 N N . SER A 1 197 ? -52.810 -27.384 131.252 1.00 51.16 197 SER A N 1
ATOM 1599 C CA . SER A 1 197 ? -52.453 -26.675 132.494 1.00 51.16 197 SER A CA 1
ATOM 1600 C C . SER A 1 197 ? -53.594 -26.554 133.517 1.00 51.16 197 SER A C 1
ATOM 1602 O O . SER A 1 197 ? -53.297 -26.368 134.693 1.00 51.16 197 SER A O 1
ATOM 1604 N N . ASP A 1 198 ? -54.861 -26.745 133.120 1.00 41.66 198 ASP A N 1
ATOM 1605 C CA . ASP A 1 198 ? -56.031 -26.670 134.024 1.00 41.66 198 ASP A CA 1
ATOM 1606 C C . ASP A 1 198 ? -56.527 -28.039 134.543 1.00 41.66 198 ASP A C 1
ATOM 1608 O O . ASP A 1 198 ? -57.527 -28.121 135.257 1.00 41.66 198 ASP A O 1
ATOM 1612 N N . SER A 1 199 ? -55.822 -29.137 134.249 1.00 37.50 199 SER A N 1
ATOM 1613 C CA . SER A 1 199 ? -56.141 -30.454 134.818 1.00 37.50 199 SER A CA 1
ATOM 1614 C C . SER A 1 199 ? -54.890 -31.289 135.093 1.00 37.50 199 SER A C 1
ATOM 1616 O O . SER A 1 199 ? -54.089 -31.546 134.198 1.00 37.50 199 SER A O 1
ATOM 1618 N N . SER A 1 200 ? -54.756 -31.757 136.332 1.00 27.55 200 SER A N 1
ATOM 1619 C CA . SER A 1 200 ? -53.725 -32.681 136.817 1.00 27.55 200 SER A CA 1
ATOM 1620 C C . SER A 1 200 ? -54.358 -33.623 137.855 1.00 27.55 200 SER A C 1
ATOM 1622 O O . SER A 1 200 ? -55.246 -33.166 138.579 1.00 27.55 200 SER A O 1
ATOM 1624 N N . PRO A 1 201 ? -53.883 -34.868 138.065 1.00 53.75 201 PRO A N 1
ATOM 1625 C CA . PRO A 1 201 ? -53.215 -35.786 137.129 1.00 53.75 201 PRO A CA 1
ATOM 1626 C C . PRO A 1 201 ? -53.776 -37.229 137.210 1.00 53.75 201 PRO A C 1
ATOM 1628 O O . PRO A 1 201 ? -54.212 -37.653 138.277 1.00 53.75 201 PRO A O 1
ATOM 1631 N N . ARG A 1 202 ? -53.647 -38.039 136.141 1.00 29.17 202 ARG A N 1
ATOM 1632 C CA . ARG A 1 202 ? -53.097 -39.419 136.221 1.00 29.17 202 ARG A CA 1
ATOM 1633 C C . ARG A 1 202 ? -53.084 -40.184 134.887 1.00 29.17 202 ARG A C 1
ATOM 1635 O O . ARG A 1 202 ? -54.099 -40.333 134.226 1.00 29.17 202 ARG A O 1
ATOM 1642 N N . GLU A 1 203 ? -51.886 -40.707 134.621 1.00 30.17 203 GLU A N 1
ATOM 1643 C CA . GLU A 1 203 ? -51.539 -42.078 134.208 1.00 30.17 203 GLU A CA 1
ATOM 1644 C C . GLU A 1 203 ? -52.021 -42.685 132.874 1.00 30.17 203 GLU A C 1
ATOM 1646 O O . GLU A 1 203 ? -53.177 -43.041 132.689 1.00 30.17 203 GLU A O 1
ATOM 1651 N N . SER A 1 204 ? -50.991 -43.007 132.072 1.00 36.53 204 SER A N 1
ATOM 1652 C CA . SER A 1 204 ? -50.778 -44.243 131.294 1.00 36.53 204 SER A CA 1
ATOM 1653 C C . SER A 1 204 ? -51.744 -44.573 130.151 1.00 36.53 204 SER A C 1
ATOM 1655 O O . SER A 1 204 ? -52.927 -44.780 130.361 1.00 36.53 204 SER A O 1
ATOM 1657 N N . PHE A 1 205 ? -51.216 -44.781 128.942 1.00 30.16 205 PHE A N 1
ATOM 1658 C CA . PHE A 1 205 ? -50.786 -46.112 128.496 1.00 30.16 205 PHE A CA 1
ATOM 1659 C C . PHE A 1 205 ? -50.043 -46.039 127.153 1.00 30.16 205 PHE A C 1
ATOM 1661 O O . PHE A 1 205 ? -50.332 -45.221 126.284 1.00 30.16 205 PHE A O 1
ATOM 1668 N N . LEU A 1 206 ? -49.051 -46.920 127.039 1.00 32.50 206 LEU A N 1
ATOM 1669 C CA . LEU A 1 206 ? -48.310 -47.289 125.837 1.00 32.50 206 LEU A CA 1
ATOM 1670 C C . LEU A 1 206 ? -49.247 -47.785 124.722 1.00 32.50 206 LEU A C 1
ATOM 1672 O O . LEU A 1 206 ? -50.167 -48.541 125.025 1.00 32.50 206 LEU A O 1
ATOM 1676 N N . ASN A 1 207 ? -48.946 -47.481 123.450 1.00 31.25 207 ASN A N 1
ATOM 1677 C CA . ASN A 1 207 ? -48.435 -48.480 122.492 1.00 31.25 207 ASN A CA 1
ATOM 1678 C C . ASN A 1 207 ? -48.358 -47.978 121.029 1.00 31.25 207 ASN A C 1
ATOM 1680 O O . ASN A 1 207 ? -49.371 -47.697 120.404 1.00 31.25 207 ASN A O 1
ATOM 1684 N N . THR A 1 208 ? -47.118 -48.005 120.516 1.00 34.97 208 THR A N 1
ATOM 1685 C CA . THR A 1 208 ? -46.637 -48.628 119.257 1.00 34.97 208 THR A CA 1
ATOM 1686 C C . THR A 1 208 ? -47.126 -48.191 117.868 1.00 34.97 208 THR A C 1
ATOM 1688 O O . THR A 1 208 ? -48.313 -47.995 117.655 1.00 34.97 208 THR A O 1
ATOM 1691 N N . VAL A 1 209 ? -46.169 -48.314 116.919 1.00 31.92 209 VAL A N 1
ATOM 1692 C CA . VAL A 1 209 ? -46.263 -48.415 115.435 1.00 31.92 209 VAL A CA 1
ATOM 1693 C C . VAL A 1 209 ? -46.009 -47.065 114.724 1.00 31.92 209 VAL A C 1
ATOM 1695 O O . VAL A 1 209 ? -46.755 -46.127 114.947 1.00 31.92 209 VAL A O 1
ATOM 1698 N N . THR A 1 210 ? -44.984 -46.825 113.887 1.00 34.66 210 THR A N 1
ATOM 1699 C CA . THR A 1 210 ? -43.942 -47.655 113.236 1.00 34.66 210 THR A CA 1
ATOM 1700 C C . THR A 1 210 ? -42.859 -46.762 112.589 1.00 34.66 210 THR A C 1
ATOM 1702 O O . THR A 1 210 ? -43.182 -45.689 112.094 1.00 34.66 210 THR A O 1
ATOM 1705 N N . THR A 1 211 ? -41.621 -47.282 112.548 1.00 38.03 211 THR A N 1
ATOM 1706 C CA . THR A 1 211 ? -40.571 -47.154 111.498 1.00 38.03 211 THR A CA 1
ATOM 1707 C C . THR A 1 211 ? -40.142 -45.754 111.043 1.00 38.03 211 THR A C 1
ATOM 1709 O O . THR A 1 211 ? -40.862 -45.052 110.350 1.00 38.03 211 THR A O 1
ATOM 1712 N N . GLU A 1 212 ? -38.962 -45.296 111.463 1.00 39.75 212 GLU A N 1
ATOM 1713 C CA . GLU A 1 212 ? -37.694 -45.496 110.730 1.00 39.75 212 GLU A CA 1
ATOM 1714 C C . GLU A 1 212 ? -37.684 -44.872 109.326 1.00 39.75 212 GLU A C 1
ATOM 1716 O O . GLU A 1 212 ? -37.866 -45.557 108.328 1.00 39.75 212 GLU A O 1
ATOM 1721 N N . GLU A 1 213 ? -37.311 -43.595 109.245 1.00 38.03 213 GLU A N 1
ATOM 1722 C CA . GLU A 1 213 ? -36.436 -43.141 108.163 1.00 38.03 213 GLU A CA 1
ATOM 1723 C C . GLU A 1 213 ? -35.195 -42.498 108.785 1.00 38.03 213 GLU A C 1
ATOM 1725 O O . GLU A 1 213 ? -35.170 -41.354 109.234 1.00 38.03 213 GLU A O 1
ATOM 1730 N N . SER A 1 214 ? -34.157 -43.324 108.880 1.00 43.59 214 SER A N 1
ATOM 1731 C CA . SER A 1 214 ? -32.795 -42.938 109.222 1.00 43.59 214 SER A CA 1
ATOM 1732 C C . SER A 1 214 ? -32.291 -41.832 108.276 1.00 43.59 214 SER A C 1
ATOM 1734 O O . SER A 1 214 ? -32.386 -42.009 107.060 1.00 43.59 214 SER A O 1
ATOM 1736 N N . PRO A 1 215 ? -31.646 -40.750 108.765 1.00 48.84 215 PRO A N 1
ATOM 1737 C CA . PRO A 1 215 ? -31.030 -39.724 107.909 1.00 48.84 215 PRO A CA 1
ATOM 1738 C C . PRO A 1 215 ? -29.942 -40.270 106.963 1.00 48.84 215 PRO A C 1
ATOM 1740 O O . PRO A 1 215 ? -29.492 -39.578 106.051 1.00 48.84 215 PRO A O 1
ATOM 1743 N N . PHE A 1 216 ? -29.509 -41.521 107.155 1.00 45.41 216 PHE A N 1
ATOM 1744 C CA . PHE A 1 216 ? -28.460 -42.157 106.363 1.00 45.41 216 PHE A CA 1
ATOM 1745 C C . PHE A 1 216 ? -28.937 -42.746 105.020 1.00 45.41 216 PHE A C 1
ATOM 1747 O O . PHE A 1 216 ? -28.094 -43.085 104.186 1.00 45.41 216 PHE A O 1
ATOM 1754 N N . SER A 1 217 ? -30.248 -42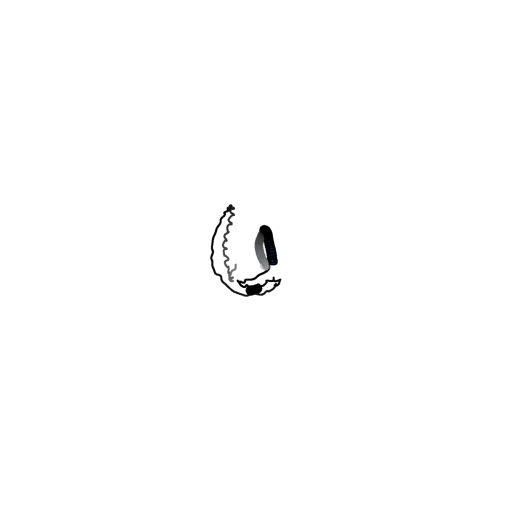.836 104.751 1.00 47.47 217 SER A N 1
ATOM 1755 C CA . SER A 1 217 ? -30.761 -43.219 103.419 1.00 47.47 217 SER A CA 1
ATOM 1756 C C . SER A 1 217 ? -30.729 -42.053 102.422 1.00 47.47 217 SER A C 1
ATOM 1758 O O . SER A 1 217 ? -30.503 -42.272 101.229 1.00 47.47 217 SER A O 1
ATOM 1760 N N . LEU A 1 218 ? -30.848 -40.811 102.907 1.00 46.38 218 LEU A N 1
ATOM 1761 C CA . LEU A 1 218 ? -30.703 -39.613 102.081 1.00 46.38 218 LEU A CA 1
ATOM 1762 C C . LEU A 1 218 ? -29.244 -39.414 101.648 1.00 46.38 218 LEU A C 1
ATOM 1764 O O . LEU A 1 218 ? -29.006 -39.092 100.490 1.00 46.38 218 LEU A O 1
ATOM 1768 N N . ILE A 1 219 ? -28.281 -39.721 102.526 1.00 48.91 219 ILE A N 1
ATOM 1769 C CA . ILE A 1 219 ? -26.843 -39.587 102.240 1.00 48.91 219 ILE A CA 1
ATOM 1770 C C . ILE A 1 219 ? -26.380 -40.633 101.209 1.00 48.91 219 ILE A C 1
ATOM 1772 O O . ILE A 1 219 ? -25.718 -40.279 100.240 1.00 48.91 219 ILE A O 1
ATOM 1776 N N . ARG A 1 220 ? -26.821 -41.900 101.301 1.00 50.09 220 ARG A N 1
ATOM 1777 C CA . ARG A 1 220 ? -26.495 -42.913 100.269 1.00 50.09 220 ARG A CA 1
ATOM 1778 C C . ARG A 1 220 ? -27.189 -42.663 98.924 1.00 50.09 220 ARG A C 1
ATOM 1780 O O . ARG A 1 220 ? -26.633 -42.993 97.877 1.00 50.09 220 ARG A O 1
ATOM 1787 N N . SER A 1 221 ? -28.388 -42.075 98.934 1.00 50.56 221 SER A N 1
ATOM 1788 C CA . SER A 1 221 ? -29.107 -41.667 97.719 1.00 50.56 221 SER A CA 1
ATOM 1789 C C . SER A 1 221 ? -28.418 -40.490 97.027 1.00 50.56 221 SER A C 1
ATOM 1791 O O . SER A 1 221 ? -28.219 -40.526 95.811 1.00 50.56 221 SER A O 1
ATOM 1793 N N . THR A 1 222 ? -27.976 -39.480 97.785 1.00 56.81 222 THR A N 1
ATOM 1794 C CA . THR A 1 222 ? -27.194 -38.363 97.242 1.00 56.81 222 THR A CA 1
ATOM 1795 C C . THR A 1 222 ? -25.808 -38.799 96.795 1.00 56.81 222 THR A C 1
ATOM 1797 O O . THR A 1 222 ? -25.393 -38.366 95.728 1.00 56.81 222 THR A O 1
ATOM 1800 N N . ASP A 1 223 ? -25.134 -39.708 97.504 1.00 55.03 223 ASP A N 1
ATOM 1801 C CA . ASP A 1 223 ? -23.807 -40.206 97.116 1.00 55.03 223 ASP A CA 1
ATOM 1802 C C . ASP A 1 223 ? -23.858 -41.013 95.811 1.00 55.03 223 ASP A C 1
ATOM 1804 O O . ASP A 1 223 ? -23.029 -40.808 94.925 1.00 55.03 223 ASP A O 1
ATOM 1808 N N . ASN A 1 224 ? -24.892 -41.841 95.608 1.00 60.66 224 ASN A N 1
ATOM 1809 C CA . ASN A 1 224 ? -25.117 -42.510 94.322 1.00 60.66 224 ASN A CA 1
ATOM 1810 C C . ASN A 1 224 ? -25.467 -41.517 93.204 1.00 60.66 224 ASN A C 1
ATOM 1812 O O . ASN A 1 224 ? -25.033 -41.684 92.064 1.00 60.66 224 ASN A O 1
ATOM 1816 N N . ARG A 1 225 ? -26.225 -40.455 93.504 1.00 61.84 225 ARG A N 1
ATOM 1817 C CA . ARG A 1 225 ? -26.558 -39.405 92.527 1.00 61.84 225 ARG A CA 1
ATOM 1818 C C . ARG A 1 225 ? -25.336 -38.564 92.156 1.00 61.84 225 ARG A C 1
ATOM 1820 O O . ARG A 1 225 ? -25.165 -38.248 90.982 1.00 61.84 225 ARG A O 1
ATOM 1827 N N . ILE A 1 226 ? -24.480 -38.251 93.127 1.00 69.00 226 ILE A N 1
ATOM 1828 C CA . ILE A 1 226 ? -23.211 -37.541 92.943 1.00 69.00 226 ILE A CA 1
ATOM 1829 C C . ILE A 1 226 ? -22.249 -38.412 92.134 1.00 69.00 226 ILE A C 1
ATOM 1831 O O . ILE A 1 226 ? -21.669 -37.912 91.177 1.00 69.00 226 ILE A O 1
ATOM 1835 N N . TRP A 1 227 ? -22.157 -39.714 92.413 1.00 74.19 227 TRP A N 1
ATOM 1836 C CA . TRP A 1 227 ? -21.334 -40.641 91.633 1.00 74.19 227 TRP A CA 1
ATOM 1837 C C . TRP A 1 227 ? -21.819 -40.784 90.180 1.00 74.19 227 TRP A C 1
ATOM 1839 O O . TRP A 1 227 ? -21.021 -40.718 89.246 1.00 74.19 227 TRP A O 1
ATOM 1849 N N . VAL A 1 228 ? -23.136 -40.887 89.952 1.00 71.88 228 VAL A N 1
ATOM 1850 C CA . VAL A 1 228 ? -23.716 -40.913 88.594 1.00 71.88 228 VAL A CA 1
ATOM 1851 C C . VAL A 1 228 ? -23.481 -39.591 87.858 1.00 71.88 228 VAL A C 1
ATOM 1853 O O . VAL A 1 228 ? -23.189 -39.602 86.662 1.00 71.88 228 VAL A O 1
ATOM 1856 N N . LEU A 1 229 ? -23.582 -38.450 88.545 1.00 71.50 229 LEU A N 1
ATOM 1857 C CA . LEU A 1 229 ? -23.294 -37.142 87.955 1.00 71.50 229 LEU A CA 1
ATOM 1858 C C . LEU A 1 229 ? -21.803 -36.968 87.656 1.00 71.50 229 LEU A C 1
ATOM 1860 O O . LEU A 1 229 ? -21.475 -36.477 86.582 1.00 71.50 229 LEU A O 1
ATOM 1864 N N . GLN A 1 230 ? -20.908 -37.428 88.532 1.00 71.06 230 GLN A N 1
ATOM 1865 C CA . GLN A 1 230 ? -19.459 -37.396 88.320 1.00 71.06 230 GLN A CA 1
ATOM 1866 C C . GLN A 1 230 ? -19.031 -38.296 87.157 1.00 71.06 230 GLN A C 1
ATOM 1868 O O . GLN A 1 230 ? -18.241 -37.856 86.326 1.00 71.06 230 GLN A O 1
ATOM 1873 N N . ASN A 1 231 ? -19.605 -39.495 87.020 1.00 74.12 231 ASN A N 1
ATOM 1874 C CA . ASN A 1 231 ? -19.340 -40.367 85.871 1.00 74.12 231 ASN A CA 1
ATOM 1875 C C . ASN A 1 231 ? -19.911 -39.808 84.564 1.00 74.12 231 ASN A C 1
ATOM 1877 O O . ASN A 1 231 ? -19.255 -39.884 83.527 1.00 74.12 231 ASN A O 1
ATOM 1881 N N . LYS A 1 232 ? -21.095 -39.183 84.594 1.00 75.00 232 LYS A N 1
ATOM 1882 C CA . LYS A 1 232 ? -21.618 -38.462 83.422 1.00 75.00 232 LYS A CA 1
ATOM 1883 C C . LYS A 1 232 ? -20.722 -37.284 83.046 1.00 75.00 232 LYS A C 1
ATOM 1885 O O . LYS A 1 232 ? -20.450 -37.093 81.867 1.00 75.00 232 LYS A O 1
ATOM 1890 N N . HIS A 1 233 ? -20.213 -36.540 84.027 1.00 75.06 233 HIS A N 1
ATOM 1891 C CA . HIS A 1 233 ? -19.271 -35.451 83.782 1.00 75.06 233 HIS A CA 1
ATOM 1892 C C . HIS A 1 233 ? -17.939 -35.966 83.222 1.00 75.06 233 HIS A C 1
ATOM 1894 O O . HIS A 1 233 ? -17.408 -35.373 82.292 1.00 75.06 233 HIS A O 1
ATOM 1900 N N . ALA A 1 234 ? -17.419 -37.084 83.733 1.00 75.25 234 ALA A N 1
ATOM 1901 C CA . ALA A 1 234 ? -16.198 -37.708 83.228 1.00 75.25 234 ALA A CA 1
ATOM 1902 C C . ALA A 1 234 ? -16.352 -38.188 81.773 1.00 75.25 234 ALA A C 1
ATOM 1904 O O . ALA A 1 234 ? -15.447 -37.982 80.963 1.00 75.25 234 ALA A O 1
ATOM 1905 N N . ASN A 1 235 ? -17.516 -38.740 81.415 1.00 77.44 235 ASN A N 1
ATOM 1906 C CA . ASN A 1 235 ? -17.825 -39.140 80.040 1.00 77.44 235 ASN A CA 1
ATOM 1907 C C . ASN A 1 235 ? -17.955 -37.932 79.099 1.00 77.44 235 ASN A C 1
ATOM 1909 O O . ASN A 1 235 ? -17.389 -37.931 78.014 1.00 77.44 235 ASN A O 1
ATOM 1913 N N . VAL A 1 236 ? -18.617 -36.854 79.530 1.00 79.19 236 VAL A N 1
ATOM 1914 C CA . VAL A 1 236 ? -18.710 -35.622 78.724 1.00 79.19 236 VAL A CA 1
ATOM 1915 C C . VAL A 1 236 ? -17.337 -34.959 78.561 1.00 79.19 236 VAL A C 1
ATOM 1917 O O . VAL A 1 236 ? -17.004 -34.461 77.490 1.00 79.19 236 VAL A O 1
ATOM 1920 N N . VAL A 1 237 ? -16.502 -34.972 79.602 1.00 79.00 237 VAL A N 1
ATOM 1921 C CA . VAL A 1 237 ? -15.145 -34.406 79.546 1.00 79.00 237 VAL A CA 1
ATOM 1922 C C . VAL A 1 237 ? -14.223 -35.227 78.641 1.00 79.00 237 VAL A C 1
ATOM 1924 O O . VAL A 1 237 ? -13.359 -34.648 77.986 1.00 79.00 237 VAL A O 1
ATOM 1927 N N . THR A 1 238 ? -14.381 -36.549 78.584 1.00 82.06 238 THR A N 1
ATOM 1928 C CA . THR A 1 238 ? -13.614 -37.400 77.657 1.00 82.06 238 THR A CA 1
ATOM 1929 C C . THR A 1 238 ? -14.066 -37.195 76.212 1.00 82.06 238 THR A C 1
ATOM 1931 O O . THR A 1 238 ? -13.215 -36.930 75.367 1.00 82.06 238 THR A O 1
ATOM 1934 N N . GLU A 1 239 ? -15.374 -37.144 75.950 1.00 82.75 239 GLU A N 1
ATOM 1935 C CA . GLU A 1 239 ? -15.924 -36.852 74.616 1.00 82.75 239 GLU A CA 1
ATOM 1936 C C . GLU A 1 239 ? -15.507 -35.458 74.103 1.00 82.75 239 GLU A C 1
ATOM 1938 O O . GLU A 1 239 ? -15.157 -35.281 72.935 1.00 82.75 239 GLU A O 1
ATOM 1943 N N . LEU A 1 240 ? -15.472 -34.449 74.982 1.00 78.88 240 LEU A N 1
ATOM 1944 C CA . LEU A 1 240 ? -14.985 -33.112 74.631 1.00 78.88 240 LEU A CA 1
ATOM 1945 C C . LEU A 1 240 ? -13.481 -33.092 74.334 1.00 78.88 240 LEU A C 1
ATOM 1947 O O . LEU A 1 240 ? -13.051 -32.360 73.444 1.00 78.88 240 LEU A O 1
ATOM 1951 N N . LYS A 1 241 ? -12.674 -33.884 75.050 1.00 84.06 241 LYS A N 1
ATOM 1952 C CA . LYS A 1 241 ? -11.230 -33.990 74.785 1.00 84.06 241 LYS A CA 1
ATOM 1953 C C . LYS A 1 241 ? -10.947 -34.650 73.437 1.00 84.06 241 LYS A C 1
ATOM 1955 O O . LYS A 1 241 ? -10.086 -34.153 72.715 1.00 84.06 241 LYS A O 1
ATOM 1960 N N . GLU A 1 242 ? -11.691 -35.695 73.079 1.00 86.62 242 GLU A N 1
ATOM 1961 C CA . GLU A 1 242 ? -11.585 -36.346 71.765 1.00 86.62 242 GLU A CA 1
ATOM 1962 C C . GLU A 1 242 ? -11.965 -35.379 70.633 1.00 86.62 242 GLU A C 1
ATOM 1964 O O . GLU A 1 242 ? -11.197 -35.211 69.687 1.00 86.62 242 GLU A O 1
ATOM 1969 N N . ARG A 1 243 ? -13.063 -34.623 70.779 1.00 80.38 243 ARG A N 1
ATOM 1970 C CA . ARG A 1 243 ? -13.468 -33.597 69.795 1.00 80.38 243 ARG A CA 1
ATOM 1971 C C . ARG A 1 243 ? -12.458 -32.464 69.627 1.00 80.38 243 ARG A C 1
ATOM 1973 O O . ARG A 1 243 ? -12.277 -31.965 68.519 1.00 80.38 243 ARG A O 1
ATOM 1980 N N . ILE A 1 244 ? -11.803 -32.036 70.706 1.00 80.62 244 ILE A N 1
ATOM 1981 C CA . ILE A 1 244 ? -10.736 -31.027 70.626 1.00 80.62 244 ILE A CA 1
ATOM 1982 C C . ILE A 1 244 ? -9.533 -31.592 69.859 1.00 80.62 244 ILE A C 1
ATOM 1984 O O . ILE A 1 244 ? -9.002 -30.905 68.989 1.00 80.62 244 ILE A O 1
ATOM 1988 N N . GLN A 1 245 ? -9.153 -32.849 70.105 1.00 80.31 245 GLN A N 1
ATOM 1989 C CA . GLN A 1 245 ? -8.084 -33.516 69.358 1.00 80.31 245 GLN A CA 1
ATOM 1990 C C . GLN A 1 245 ? -8.414 -33.681 67.867 1.00 80.31 245 GLN A C 1
ATOM 1992 O O . GLN A 1 245 ? -7.549 -33.447 67.023 1.00 80.31 245 GLN A O 1
ATOM 1997 N N . GLU A 1 246 ? -9.658 -34.020 67.522 1.00 77.69 246 GLU A N 1
ATOM 1998 C CA . GLU A 1 246 ? -10.120 -34.089 66.129 1.00 77.69 246 GLU A CA 1
ATOM 1999 C C . GLU A 1 246 ? -10.065 -32.722 65.433 1.00 77.69 246 GLU A C 1
ATOM 2001 O O . GLU A 1 246 ? -9.614 -32.626 64.290 1.00 77.69 246 GLU A O 1
ATOM 2006 N N . LEU A 1 247 ? -10.460 -31.646 66.121 1.00 74.00 247 LEU A N 1
ATOM 2007 C CA . LEU A 1 247 ? -10.386 -30.283 65.587 1.00 74.00 247 LEU A CA 1
ATOM 2008 C C . LEU A 1 247 ? -8.939 -29.794 65.425 1.00 74.00 247 LEU A C 1
ATOM 2010 O O . LEU A 1 247 ? -8.631 -29.103 64.452 1.00 74.00 247 LEU A O 1
ATOM 2014 N N . GLU A 1 248 ? -8.034 -30.166 66.330 1.00 75.00 248 GLU A N 1
ATOM 2015 C CA . GLU A 1 248 ? -6.604 -29.865 66.201 1.00 75.00 248 GLU A CA 1
ATOM 2016 C C . GLU A 1 248 ? -5.951 -30.652 65.052 1.00 75.00 248 GLU A C 1
ATOM 2018 O O . GLU A 1 248 ? -5.171 -30.080 64.284 1.00 75.00 248 GLU A O 1
ATOM 2023 N N . ALA A 1 249 ? -6.329 -31.918 64.849 1.00 72.12 249 ALA A N 1
ATOM 2024 C CA . ALA A 1 249 ? -5.891 -32.721 63.704 1.00 72.12 249 ALA A CA 1
ATOM 2025 C C . ALA A 1 249 ? -6.455 -32.196 62.366 1.00 72.12 249 ALA A C 1
ATOM 2027 O O . ALA A 1 249 ? -5.740 -32.147 61.358 1.00 72.12 249 ALA A O 1
ATOM 2028 N N . ALA A 1 250 ? -7.707 -31.727 62.354 1.00 66.75 250 ALA A N 1
ATOM 2029 C CA . ALA A 1 250 ? -8.317 -31.067 61.199 1.00 66.75 250 ALA A CA 1
ATOM 2030 C C . ALA A 1 250 ? -7.631 -29.726 60.880 1.00 66.75 250 ALA A C 1
ATOM 2032 O O . ALA A 1 250 ? -7.410 -29.385 59.720 1.00 66.75 250 ALA A O 1
ATOM 2033 N N . LYS A 1 251 ? -7.201 -28.978 61.901 1.00 64.62 251 LYS A N 1
ATOM 2034 C CA . LYS A 1 251 ? -6.436 -27.736 61.724 1.00 64.62 251 LYS A CA 1
ATOM 2035 C C . LYS A 1 251 ? -5.027 -27.981 61.170 1.00 64.62 251 LYS A C 1
ATOM 2037 O O . LYS A 1 251 ? -4.523 -27.149 60.423 1.00 64.62 251 LYS A O 1
ATOM 2042 N N . ALA A 1 252 ? -4.404 -29.117 61.487 1.00 60.97 252 ALA A N 1
ATOM 2043 C CA . ALA A 1 252 ? -3.098 -29.504 60.946 1.00 60.97 252 ALA A CA 1
ATOM 2044 C C . ALA A 1 252 ? -3.151 -29.995 59.483 1.00 60.97 252 ALA A C 1
ATOM 2046 O O . ALA A 1 252 ? -2.130 -29.989 58.798 1.00 60.97 252 ALA A O 1
ATOM 2047 N N . THR A 1 253 ? -4.327 -30.398 58.987 1.00 54.34 253 THR A N 1
ATOM 2048 C CA . THR A 1 253 ? -4.530 -30.902 57.613 1.00 54.34 253 THR A CA 1
ATOM 2049 C C . THR A 1 253 ? -5.016 -29.838 56.622 1.00 54.34 253 THR A C 1
ATOM 2051 O O . THR A 1 253 ? -5.024 -30.092 55.418 1.00 54.34 253 THR A O 1
ATOM 2054 N N . PHE A 1 254 ? -5.321 -28.622 57.085 1.00 46.75 254 PHE A N 1
ATOM 2055 C CA . PHE A 1 254 ? -5.567 -27.462 56.226 1.00 46.75 254 PHE A CA 1
ATOM 2056 C C . PHE A 1 254 ? -4.346 -26.527 56.205 1.00 46.75 254 PHE A C 1
ATOM 2058 O O . PHE A 1 254 ? -4.127 -25.781 57.163 1.00 46.75 254 PHE A O 1
ATOM 2065 N N . PRO A 1 255 ? -3.547 -26.499 55.121 1.00 48.16 255 PRO A N 1
ATOM 2066 C CA . PRO A 1 255 ? -2.524 -25.481 54.968 1.00 48.16 255 PRO A CA 1
ATOM 2067 C C . PRO A 1 255 ? -3.214 -24.125 54.784 1.00 48.16 255 PRO A C 1
ATOM 2069 O O . PRO A 1 255 ? -3.868 -23.870 53.771 1.00 48.16 255 PRO A O 1
ATOM 2072 N N . CYS A 1 256 ? -3.055 -23.237 55.766 1.00 37.78 256 CYS A N 1
ATOM 2073 C CA . CYS A 1 256 ? -3.285 -21.811 55.586 1.00 37.78 256 CYS A CA 1
ATOM 2074 C C . CYS A 1 256 ? -2.411 -21.330 54.420 1.00 37.78 256 CYS A C 1
ATOM 2076 O O . CYS A 1 256 ? -1.217 -21.076 54.588 1.00 37.78 256 CYS A O 1
ATOM 2078 N N . ASN A 1 257 ? -3.018 -21.193 53.239 1.00 40.38 257 ASN A N 1
ATOM 2079 C CA . ASN A 1 257 ? -2.485 -20.411 52.134 1.00 40.38 257 ASN A CA 1
ATOM 2080 C C . ASN A 1 257 ? -2.416 -18.946 52.576 1.00 40.38 257 ASN A C 1
ATOM 2082 O O . ASN A 1 257 ? -3.320 -18.146 52.343 1.00 40.38 257 ASN A O 1
ATOM 2086 N N . GLY A 1 258 ? -1.311 -18.604 53.235 1.00 37.38 258 GLY A N 1
ATOM 2087 C CA . GLY A 1 258 ? -0.791 -17.252 53.233 1.00 37.38 258 GLY A CA 1
ATOM 2088 C C . GLY A 1 258 ? -0.459 -16.870 51.794 1.00 37.38 258 GLY A C 1
ATOM 2089 O O . GLY A 1 258 ? 0.281 -17.568 51.103 1.00 37.38 258 GLY A O 1
ATOM 2090 N N . ALA A 1 259 ? -1.044 -15.767 51.342 1.00 41.06 259 ALA A N 1
ATOM 2091 C CA . ALA A 1 259 ? -0.779 -15.149 50.053 1.00 41.06 259 ALA A CA 1
ATOM 2092 C C . ALA A 1 259 ? 0.736 -15.039 49.763 1.00 41.06 259 ALA A C 1
ATOM 2094 O O . ALA A 1 259 ? 1.474 -14.502 50.598 1.00 41.06 259 ALA A O 1
ATOM 2095 N N . PRO A 1 260 ? 1.228 -15.461 48.582 1.00 42.38 260 PRO A N 1
ATOM 2096 C CA . PRO A 1 260 ? 2.611 -15.225 48.215 1.00 42.38 260 PRO A CA 1
ATOM 2097 C C . PRO A 1 260 ? 2.770 -13.803 47.670 1.00 42.38 260 PRO A C 1
ATOM 2099 O O . PRO A 1 260 ? 2.223 -13.415 46.635 1.00 42.38 260 PRO A O 1
ATOM 2102 N N . LYS A 1 261 ? 3.580 -13.020 48.384 1.00 43.81 261 LYS A N 1
ATOM 2103 C CA . LYS A 1 261 ? 4.216 -11.812 47.862 1.00 43.81 261 LYS A CA 1
ATOM 2104 C C . LYS A 1 261 ? 5.076 -12.172 46.645 1.00 43.81 261 LYS A C 1
ATOM 2106 O O . LYS A 1 261 ? 5.839 -13.129 46.676 1.00 43.81 261 LYS A O 1
ATOM 2111 N N . LYS A 1 262 ? 4.970 -11.324 45.620 1.00 48.34 262 LYS A N 1
ATOM 2112 C CA . LYS A 1 262 ? 5.974 -10.985 44.597 1.00 48.34 262 LYS A CA 1
ATOM 2113 C C . LYS A 1 262 ? 7.343 -11.670 44.766 1.00 48.34 262 LYS A C 1
ATOM 2115 O O . LYS A 1 262 ? 8.152 -11.209 45.562 1.00 48.34 262 LYS A O 1
ATOM 2120 N N . ALA A 1 263 ? 7.635 -12.650 43.919 1.00 40.91 263 ALA A N 1
ATOM 2121 C CA . ALA A 1 263 ? 8.959 -12.922 43.356 1.00 40.91 263 ALA A CA 1
ATOM 2122 C C . ALA A 1 263 ? 8.812 -14.055 42.337 1.00 40.91 263 ALA A C 1
ATOM 2124 O O . ALA A 1 263 ? 8.259 -15.086 42.679 1.00 40.91 263 ALA A O 1
ATOM 2125 N N . PHE A 1 264 ? 9.234 -13.817 41.095 1.00 35.69 264 PHE A N 1
ATOM 2126 C CA . PHE A 1 264 ? 9.905 -14.745 40.166 1.00 35.69 264 PHE A CA 1
ATOM 2127 C C . PHE A 1 264 ? 9.795 -14.173 38.749 1.00 35.69 264 PHE A C 1
ATOM 2129 O O . PHE A 1 264 ? 9.040 -14.617 37.889 1.00 35.69 264 PHE A O 1
ATOM 2136 N N . LYS A 1 265 ? 10.588 -13.122 38.530 1.00 42.34 265 LYS A N 1
ATOM 2137 C CA . LYS A 1 265 ? 11.183 -12.841 37.227 1.00 42.34 265 LYS A CA 1
ATOM 2138 C C . LYS A 1 265 ? 12.416 -13.743 37.122 1.00 42.34 265 LYS A C 1
ATOM 2140 O O . LYS A 1 265 ? 13.184 -13.813 38.076 1.00 42.34 265 LYS A O 1
ATOM 2145 N N . ASN A 1 266 ? 12.604 -14.330 35.944 1.00 38.81 266 ASN A N 1
ATOM 2146 C CA . ASN A 1 266 ? 13.794 -15.040 35.468 1.00 38.81 266 ASN A CA 1
ATOM 2147 C C . ASN A 1 266 ? 13.968 -16.486 35.947 1.00 38.81 266 ASN A C 1
ATOM 2149 O O . ASN A 1 266 ? 14.571 -16.738 36.980 1.00 38.81 266 ASN A O 1
ATOM 2153 N N . LEU A 1 267 ? 13.576 -17.424 35.082 1.00 36.16 267 LEU A N 1
ATOM 2154 C CA . LEU A 1 267 ? 14.371 -18.615 34.780 1.00 36.16 267 LEU A CA 1
ATOM 2155 C C . LEU A 1 267 ? 14.106 -19.017 33.322 1.00 36.16 267 LEU A C 1
ATOM 2157 O O . LEU A 1 267 ? 13.112 -19.638 32.966 1.00 36.16 267 LEU A O 1
ATOM 2161 N N . SER A 1 268 ? 15.024 -18.571 32.471 1.00 34.81 268 SER A N 1
ATOM 2162 C CA . SER A 1 268 ? 15.371 -19.228 31.216 1.00 34.81 268 SER A CA 1
ATOM 2163 C C . SER A 1 268 ? 15.933 -20.615 31.540 1.00 34.81 268 SER A C 1
ATOM 2165 O O . SER A 1 268 ? 16.729 -20.712 32.470 1.00 34.81 268 SER A O 1
ATOM 2167 N N . VAL A 1 269 ? 15.536 -21.653 30.789 1.00 34.22 269 VAL A N 1
ATOM 2168 C CA . VAL A 1 269 ? 16.422 -22.652 30.145 1.00 34.22 269 VAL A CA 1
ATOM 2169 C C . VAL A 1 269 ? 15.596 -23.777 29.479 1.00 34.22 269 VAL A C 1
ATOM 2171 O O . VAL A 1 269 ? 14.845 -24.501 30.114 1.00 34.22 269 VAL A O 1
ATOM 2174 N N . LYS A 1 270 ? 15.785 -23.862 28.155 1.00 35.03 270 LYS A N 1
ATOM 2175 C CA . LYS A 1 270 ? 15.932 -25.015 27.233 1.00 35.03 270 LYS A CA 1
ATOM 2176 C C . LYS A 1 270 ? 15.090 -26.306 27.376 1.00 35.03 270 LYS A C 1
ATOM 2178 O O . LYS A 1 270 ? 15.272 -27.101 28.284 1.00 35.03 270 LYS A O 1
ATOM 2183 N N . LYS A 1 271 ? 14.365 -26.571 26.275 1.00 39.81 271 LYS A N 1
ATOM 2184 C CA . LYS A 1 271 ? 14.332 -27.780 25.408 1.00 39.81 271 LYS A CA 1
ATOM 2185 C C . LYS A 1 271 ? 14.686 -29.154 26.008 1.00 39.81 271 LYS A C 1
ATOM 2187 O O . LYS A 1 271 ? 15.843 -29.398 26.335 1.00 39.81 271 LYS A O 1
ATOM 2192 N N . SER A 1 272 ? 13.734 -30.083 25.884 1.00 37.62 272 SER A N 1
ATOM 2193 C CA . SER A 1 272 ? 13.825 -31.503 25.444 1.00 37.62 272 SER A CA 1
ATOM 2194 C C . SER A 1 272 ? 12.626 -32.252 26.052 1.00 37.62 272 SER A C 1
ATOM 2196 O O . SER A 1 272 ? 12.154 -31.863 27.108 1.00 37.62 272 SER A O 1
ATOM 2198 N N . ASP A 1 273 ? 12.031 -33.317 25.534 1.00 33.16 273 ASP A N 1
ATOM 2199 C CA . ASP A 1 273 ? 11.879 -33.955 24.229 1.00 33.16 273 ASP A CA 1
ATOM 2200 C C . ASP A 1 273 ? 10.744 -34.994 24.465 1.00 33.16 273 ASP A C 1
ATOM 2202 O O . ASP A 1 273 ? 10.619 -35.517 25.569 1.00 33.16 273 ASP A O 1
ATOM 2206 N N . LYS A 1 274 ? 9.917 -35.275 23.449 1.00 37.06 274 LYS A N 1
ATOM 2207 C CA . LYS A 1 274 ? 9.070 -36.482 23.254 1.00 37.06 274 LYS A CA 1
ATOM 2208 C C . LYS A 1 274 ? 8.237 -37.060 24.419 1.00 37.06 274 LYS A C 1
ATOM 2210 O O . LYS A 1 274 ? 8.746 -37.759 25.284 1.00 37.06 274 LYS A O 1
ATOM 2215 N N . SER A 1 275 ? 6.915 -37.081 24.224 1.00 39.00 275 SER A N 1
ATOM 2216 C CA . SER A 1 275 ? 6.121 -38.299 24.462 1.00 39.00 275 SER A CA 1
ATOM 2217 C C . SER A 1 275 ? 4.774 -38.227 23.741 1.00 39.00 275 SER A C 1
ATOM 2219 O O . SER A 1 275 ? 4.001 -37.289 23.908 1.00 39.00 275 SER A O 1
ATOM 2221 N N . LYS A 1 276 ? 4.534 -39.219 22.883 1.00 41.38 276 LYS A N 1
ATOM 2222 C CA . LYS A 1 276 ? 3.295 -39.449 22.141 1.00 41.38 276 LYS A CA 1
ATOM 2223 C C . LYS A 1 276 ? 2.266 -40.078 23.083 1.00 41.38 276 LYS A C 1
ATOM 2225 O O . LYS A 1 276 ? 2.581 -41.095 23.690 1.00 41.38 276 LYS A O 1
ATOM 2230 N N . PHE A 1 277 ? 1.018 -39.613 23.071 1.00 34.56 277 PHE A N 1
ATOM 2231 C CA . PHE A 1 277 ? -0.109 -40.500 23.365 1.00 34.56 277 PHE A CA 1
ATOM 2232 C C . PHE A 1 277 ? -1.278 -40.211 22.422 1.00 34.56 277 PHE A C 1
ATOM 2234 O O . PHE A 1 277 ? -1.733 -39.079 22.282 1.00 34.56 277 PHE A O 1
ATOM 2241 N N . LYS A 1 278 ? -1.672 -41.262 21.698 1.00 36.91 278 LYS A N 1
ATOM 2242 C CA . LYS A 1 278 ? -2.787 -41.309 20.753 1.00 36.91 278 LYS A CA 1
ATOM 2243 C C . LYS A 1 278 ? -4.115 -41.286 21.508 1.00 36.91 278 LYS A C 1
ATOM 2245 O O . LYS A 1 278 ? -4.210 -41.819 22.609 1.00 36.91 278 LYS A O 1
ATOM 2250 N N . GLY A 1 279 ? -5.131 -40.727 20.859 1.00 32.09 279 GLY A N 1
ATOM 2251 C CA . GLY A 1 279 ? -6.518 -40.815 21.294 1.00 32.09 279 GLY A CA 1
ATOM 2252 C C . GLY A 1 279 ? -7.125 -42.212 21.152 1.00 32.09 279 GLY A C 1
ATOM 2253 O O . GLY A 1 279 ? -6.591 -43.069 20.446 1.00 32.09 279 GLY A O 1
ATOM 2254 N N . ASN A 1 280 ? -8.249 -42.406 21.846 1.00 32.44 280 ASN A N 1
ATOM 2255 C CA . ASN A 1 280 ? -9.512 -42.938 21.319 1.00 32.44 280 ASN A CA 1
ATOM 2256 C C . ASN A 1 280 ? -10.538 -43.098 22.454 1.00 32.44 280 ASN A C 1
ATOM 2258 O O . ASN A 1 280 ? -10.225 -43.697 23.479 1.00 32.44 280 ASN A O 1
ATOM 2262 N N . SER A 1 281 ? -11.755 -42.592 22.230 1.00 33.28 281 SER A N 1
ATOM 2263 C CA . SER A 1 281 ? -13.081 -43.150 22.598 1.00 33.28 281 SER A CA 1
ATOM 2264 C C . SER A 1 281 ? -14.105 -41.997 22.544 1.00 33.28 281 SER A C 1
ATOM 2266 O O . SER A 1 281 ? -13.919 -40.978 23.194 1.00 33.28 281 SER A O 1
ATOM 2268 N N . SER A 1 282 ? -15.039 -41.936 21.581 1.00 34.78 282 SER A N 1
ATOM 2269 C CA . SER A 1 282 ? -16.354 -42.619 21.566 1.00 34.78 282 SER A CA 1
ATOM 2270 C C . SER A 1 282 ? -16.991 -42.609 22.959 1.00 34.78 282 SER A C 1
ATOM 2272 O O . SER A 1 282 ? -16.522 -43.318 23.836 1.00 34.78 282 SER A O 1
ATOM 2274 N N . GLY A 1 283 ? -18.004 -41.812 23.267 1.00 32.59 283 GLY A N 1
ATOM 2275 C CA . GLY A 1 283 ? -19.298 -41.662 22.611 1.00 32.59 283 GLY A CA 1
ATOM 2276 C C . GLY A 1 283 ? -20.354 -41.610 23.729 1.00 32.59 283 GLY A C 1
ATOM 2277 O O . GLY A 1 283 ? -20.004 -41.816 24.887 1.00 32.59 283 GLY A O 1
ATOM 2278 N N . VAL A 1 284 ? -21.619 -41.397 23.355 1.00 35.56 284 VAL A N 1
ATOM 2279 C CA . VAL A 1 284 ? -22.852 -41.392 24.182 1.00 35.56 284 VAL A CA 1
ATOM 2280 C C . VAL A 1 284 ? -23.456 -39.991 24.380 1.00 35.56 284 VAL A C 1
ATOM 2282 O O . VAL A 1 284 ? -23.037 -39.195 25.214 1.00 35.56 284 VAL A O 1
ATOM 2285 N N . GLN A 1 285 ? -24.488 -39.733 23.565 1.00 40.31 285 GLN A N 1
ATOM 2286 C CA . GLN A 1 285 ? -25.586 -38.796 23.835 1.00 40.31 285 GLN A CA 1
ATOM 2287 C C . GLN A 1 285 ? -26.443 -39.311 25.012 1.00 40.31 285 GLN A C 1
ATOM 2289 O O . GLN A 1 285 ? -26.429 -40.510 25.292 1.00 40.31 285 GLN A O 1
ATOM 2294 N N . PRO A 1 286 ? -27.299 -38.468 25.613 1.00 48.81 286 PRO A N 1
ATOM 2295 C CA . PRO A 1 286 ? -28.688 -38.526 25.167 1.00 48.81 286 PRO A CA 1
ATOM 2296 C C . PRO A 1 286 ? -29.381 -37.166 25.014 1.00 48.81 286 PRO A C 1
ATOM 2298 O O . PRO A 1 286 ? -28.936 -36.110 25.450 1.00 48.81 286 PRO A O 1
ATOM 2301 N N . SER A 1 287 ? -30.488 -37.292 24.301 1.00 35.12 287 SER A N 1
ATOM 2302 C CA . SER A 1 287 ? -31.457 -36.353 23.758 1.00 35.12 287 SER A CA 1
ATOM 2303 C C . SER A 1 287 ? -32.551 -35.885 24.731 1.00 35.12 287 SER A C 1
ATOM 2305 O O . SER A 1 287 ? -32.805 -36.529 25.745 1.00 35.12 287 SER A O 1
ATOM 2307 N N . SER A 1 288 ? -33.321 -34.898 24.236 1.00 36.53 288 SER A N 1
ATOM 2308 C CA . SER A 1 288 ? -34.714 -34.508 24.574 1.00 36.53 288 SER A CA 1
ATOM 2309 C C . SER A 1 288 ? -34.873 -33.557 25.776 1.00 36.53 288 SER A C 1
ATOM 2311 O O . SER A 1 288 ? -34.140 -33.682 26.742 1.00 36.53 288 SER A O 1
ATOM 2313 N N . ALA A 1 289 ? -35.763 -32.557 25.811 1.00 34.84 289 ALA A N 1
ATOM 2314 C CA . ALA A 1 289 ? -36.909 -32.169 24.979 1.00 34.84 289 ALA A CA 1
ATOM 2315 C C . ALA A 1 289 ? -37.195 -30.649 25.205 1.00 34.84 289 ALA A C 1
ATOM 2317 O O . ALA A 1 289 ? -36.899 -30.133 26.274 1.00 34.84 289 ALA A O 1
ATOM 2318 N N . SER A 1 290 ? -37.628 -29.882 24.193 1.00 34.44 290 SER A N 1
ATOM 2319 C CA . SER A 1 290 ? -39.035 -29.468 23.953 1.00 34.44 290 SER A CA 1
ATOM 2320 C C . SER A 1 290 ? -39.498 -28.161 24.633 1.00 34.44 290 SER A C 1
ATOM 2322 O O . SER A 1 290 ? -39.803 -28.155 25.822 1.00 34.44 290 SER A O 1
ATOM 2324 N N . SER A 1 291 ? -39.653 -27.100 23.827 1.00 39.81 291 SER A N 1
ATOM 2325 C CA . SER A 1 291 ? -40.775 -26.122 23.741 1.00 39.81 291 SER A CA 1
ATOM 2326 C C . SER A 1 291 ? -40.222 -24.855 23.061 1.00 39.81 291 SER A C 1
ATOM 2328 O O . SER A 1 291 ? -39.278 -24.249 23.546 1.00 39.81 291 SER A O 1
ATOM 2330 N N . ASP A 1 292 ? -40.500 -24.560 21.793 1.00 41.41 292 ASP A N 1
ATOM 2331 C CA . ASP A 1 292 ? -41.770 -24.209 21.140 1.00 41.41 292 ASP A CA 1
ATOM 2332 C C . ASP A 1 292 ? -42.340 -22.855 21.595 1.00 41.41 292 ASP A C 1
ATOM 2334 O O . ASP A 1 292 ? -43.163 -22.789 22.499 1.00 41.41 292 ASP A O 1
ATOM 2338 N N . THR A 1 293 ? -41.898 -21.781 20.931 1.00 42.59 293 THR A N 1
ATOM 2339 C CA . THR A 1 293 ? -42.718 -20.596 20.626 1.00 42.59 293 THR A CA 1
ATOM 2340 C C . THR A 1 293 ? -42.180 -19.956 19.349 1.00 42.59 293 THR A C 1
ATOM 2342 O O . THR A 1 293 ? -41.055 -19.454 19.312 1.00 42.59 293 THR A O 1
ATOM 2345 N N . GLY A 1 294 ? -42.972 -20.008 18.280 1.00 39.34 294 GLY A N 1
ATOM 2346 C CA . GLY A 1 294 ? -42.626 -19.446 16.982 1.00 39.34 294 GLY A CA 1
ATOM 2347 C C . GLY A 1 294 ? -42.650 -17.920 16.940 1.00 39.34 294 GLY A C 1
ATOM 2348 O O . GLY A 1 294 ? -43.534 -17.287 17.508 1.00 39.34 294 GLY A O 1
ATOM 2349 N N . LEU A 1 295 ? -41.737 -17.342 16.156 1.00 39.75 295 LEU A N 1
ATOM 2350 C CA . LEU A 1 295 ? -41.879 -16.013 15.567 1.00 39.75 295 LEU A CA 1
ATOM 2351 C C . LEU A 1 295 ? -41.291 -16.002 14.147 1.00 39.75 295 LEU A C 1
ATOM 2353 O O . LEU A 1 295 ? -40.264 -16.610 13.854 1.00 39.75 295 LEU A O 1
ATOM 2357 N N . LYS A 1 296 ? -42.033 -15.340 13.259 1.00 48.31 296 LYS A N 1
ATOM 2358 C CA . LYS A 1 296 ? -41.886 -15.264 11.801 1.00 48.31 296 LYS A CA 1
ATOM 2359 C C . LYS A 1 296 ? -40.512 -14.746 11.354 1.00 48.31 296 LYS A C 1
ATOM 2361 O O . LYS A 1 296 ? -40.065 -13.697 11.804 1.00 48.31 296 LYS A O 1
ATOM 2366 N N . ILE A 1 297 ? -39.927 -15.428 10.370 1.00 45.09 297 ILE A N 1
ATOM 2367 C CA . ILE A 1 297 ? -38.781 -14.955 9.580 1.00 45.09 297 ILE A CA 1
ATOM 2368 C C . ILE A 1 297 ? -39.278 -13.937 8.530 1.00 45.09 297 ILE A C 1
ATOM 2370 O O . ILE A 1 297 ? -40.287 -14.209 7.870 1.00 45.09 297 ILE A O 1
ATOM 2374 N N . PRO A 1 298 ? -38.611 -12.778 8.361 1.00 50.34 298 PRO A N 1
ATOM 2375 C CA . PRO A 1 298 ? -38.984 -11.753 7.394 1.00 50.34 298 PRO A CA 1
ATOM 2376 C C . PRO A 1 298 ? -38.414 -12.002 5.987 1.00 50.34 298 PRO A C 1
ATOM 2378 O O . PRO A 1 298 ? -37.594 -12.884 5.743 1.00 50.34 298 PRO A O 1
ATOM 2381 N N . ALA A 1 299 ? -38.918 -11.192 5.060 1.00 43.69 299 ALA A N 1
ATOM 2382 C CA . ALA A 1 299 ? -38.751 -11.264 3.622 1.00 43.69 299 ALA A CA 1
ATOM 2383 C C . ALA A 1 299 ? -37.300 -11.236 3.098 1.00 43.69 299 ALA A C 1
ATOM 2385 O O . ALA A 1 299 ? -36.394 -10.601 3.629 1.00 43.69 299 ALA A O 1
ATOM 2386 N N . LYS A 1 300 ? -37.173 -11.921 1.962 1.00 52.00 300 LYS A N 1
ATOM 2387 C CA . LYS A 1 300 ? -36.049 -12.088 1.036 1.00 52.00 300 LYS A CA 1
ATOM 2388 C C . LYS A 1 300 ? -35.495 -10.745 0.503 1.00 52.00 300 LYS A C 1
ATOM 2390 O O . LYS A 1 300 ? -36.294 -9.964 -0.014 1.00 52.00 300 LYS A O 1
ATOM 2395 N N . PRO A 1 301 ? -34.170 -10.494 0.516 1.00 53.75 301 PRO A N 1
ATOM 2396 C CA . PRO A 1 301 ? -33.559 -9.415 -0.264 1.00 53.75 301 PRO A CA 1
ATOM 2397 C C . PRO A 1 301 ? -33.209 -9.872 -1.702 1.00 53.75 301 PRO A C 1
ATOM 2399 O O . PRO A 1 301 ? -33.127 -11.079 -1.964 1.00 53.75 301 PRO A O 1
ATOM 2402 N N . PRO A 1 302 ? -33.059 -8.932 -2.658 1.00 49.75 302 PRO A N 1
ATOM 2403 C CA . PRO A 1 302 ? -32.927 -9.232 -4.081 1.00 49.75 302 PRO A CA 1
ATOM 2404 C C . PRO A 1 302 ? -31.527 -9.732 -4.458 1.00 49.75 302 PRO A C 1
ATOM 2406 O O . PRO A 1 302 ? -30.532 -9.439 -3.803 1.00 49.75 302 PRO A O 1
ATOM 2409 N N . ALA A 1 303 ? -31.490 -10.514 -5.535 1.00 50.72 303 ALA A N 1
ATOM 2410 C CA . ALA A 1 303 ? -30.314 -11.183 -6.067 1.00 50.72 303 ALA A CA 1
ATOM 2411 C C . ALA A 1 303 ? -29.246 -10.201 -6.583 1.00 50.72 303 ALA A C 1
ATOM 2413 O O . ALA A 1 303 ? -29.530 -9.364 -7.438 1.00 50.72 303 ALA A O 1
ATOM 2414 N N . GLU A 1 304 ? -28.009 -10.382 -6.122 1.00 41.34 304 GLU A N 1
ATOM 2415 C CA . GLU A 1 304 ? -26.810 -9.809 -6.737 1.00 41.34 304 GLU A CA 1
ATOM 2416 C C . GLU A 1 304 ? -26.292 -10.678 -7.901 1.00 41.34 304 GLU A C 1
ATOM 2418 O O . GLU A 1 304 ? -26.490 -11.900 -7.919 1.00 41.34 304 GLU A O 1
ATOM 2423 N N . PRO A 1 305 ? -25.626 -10.064 -8.897 1.00 45.91 305 PRO A N 1
ATOM 2424 C CA . PRO A 1 305 ? -25.299 -10.708 -10.158 1.00 45.91 305 PRO A CA 1
ATOM 2425 C C . PRO A 1 305 ? -24.097 -11.654 -10.043 1.00 45.91 305 PRO A C 1
ATOM 2427 O O . PRO A 1 305 ? -23.016 -11.310 -9.569 1.00 45.91 305 PRO A O 1
ATOM 2430 N N . THR A 1 306 ? -24.274 -12.858 -10.583 1.00 44.94 306 THR A N 1
ATOM 2431 C CA . THR A 1 306 ? -23.240 -13.879 -10.778 1.00 44.94 306 THR A CA 1
ATOM 2432 C C . THR A 1 306 ? -22.005 -13.331 -11.498 1.00 44.94 306 THR A C 1
ATOM 2434 O O . THR A 1 306 ? -22.017 -13.098 -12.711 1.00 44.94 306 THR A O 1
ATOM 2437 N N . ARG A 1 307 ? -20.899 -13.201 -10.759 1.00 40.75 307 ARG A N 1
ATOM 2438 C CA . ARG A 1 307 ? -19.559 -12.920 -11.287 1.00 40.75 307 ARG A CA 1
ATOM 2439 C C . ARG A 1 307 ? -19.066 -14.159 -12.045 1.00 40.75 307 ARG A C 1
ATOM 2441 O O . ARG A 1 307 ? -18.756 -15.193 -11.454 1.00 40.75 307 ARG A O 1
ATOM 2448 N N . LYS A 1 308 ? -19.038 -14.077 -13.378 1.00 51.34 308 LYS A N 1
ATOM 2449 C CA . LYS A 1 308 ? -18.526 -15.135 -14.262 1.00 51.34 308 LYS A CA 1
ATOM 2450 C C . LYS A 1 308 ? -17.066 -15.443 -13.903 1.00 51.34 308 LYS A C 1
ATOM 2452 O O . LYS A 1 308 ? -16.195 -14.593 -14.068 1.00 51.34 308 LYS A O 1
ATOM 2457 N N . ARG A 1 309 ? -16.792 -16.673 -13.455 1.00 42.62 309 ARG A N 1
ATOM 2458 C CA . ARG A 1 309 ? -15.436 -17.239 -13.393 1.00 42.62 309 ARG A CA 1
ATOM 2459 C C . ARG A 1 309 ? -14.843 -17.223 -14.805 1.00 42.62 309 ARG A C 1
ATOM 2461 O O . ARG A 1 309 ? -15.300 -17.970 -15.670 1.00 42.62 309 ARG A O 1
ATOM 2468 N N . ARG A 1 310 ? -13.844 -16.370 -15.049 1.00 47.19 310 ARG A N 1
ATOM 2469 C CA . ARG A 1 310 ? -13.000 -16.474 -16.246 1.00 47.19 310 ARG A CA 1
ATOM 2470 C C . ARG A 1 310 ? -12.253 -17.807 -16.172 1.00 47.19 310 ARG A C 1
ATOM 2472 O O . ARG A 1 310 ? -11.577 -18.088 -15.187 1.00 47.19 310 ARG A O 1
ATOM 2479 N N . LYS A 1 311 ? -12.443 -18.638 -17.197 1.00 54.94 311 LYS A N 1
ATOM 2480 C CA . LYS A 1 311 ? -11.668 -19.857 -17.424 1.00 54.94 311 LYS A CA 1
ATOM 2481 C C . LYS A 1 311 ? -10.209 -19.446 -17.641 1.00 54.94 311 LYS A C 1
ATOM 2483 O O . LYS A 1 311 ? -9.943 -18.600 -18.491 1.00 54.94 311 LYS A O 1
ATOM 2488 N N . LEU A 1 312 ? -9.303 -20.019 -16.855 1.00 43.28 312 LEU A N 1
ATOM 2489 C CA . LEU A 1 312 ? -7.869 -19.995 -17.124 1.00 43.28 312 LEU A CA 1
ATOM 2490 C C . LEU A 1 312 ? -7.642 -20.754 -18.438 1.00 43.28 312 LEU A C 1
ATOM 2492 O O . LEU A 1 312 ? -8.060 -21.907 -18.556 1.00 43.28 312 LEU A O 1
ATOM 2496 N N . LEU A 1 313 ? -7.060 -20.083 -19.431 1.00 56.16 313 LEU A N 1
ATOM 2497 C CA . LEU A 1 313 ? -6.558 -20.735 -20.638 1.00 56.16 313 LEU A CA 1
ATOM 2498 C C . LEU A 1 313 ? -5.249 -21.473 -20.303 1.00 56.16 313 LEU A C 1
ATOM 2500 O O . LEU A 1 313 ? -4.511 -20.999 -19.433 1.00 56.16 313 LEU A O 1
ATOM 2504 N N . PRO A 1 314 ? -4.950 -22.606 -20.960 1.00 45.72 314 PRO A N 1
ATOM 2505 C CA . PRO A 1 314 ? -3.651 -23.254 -20.842 1.00 45.72 314 PRO A CA 1
ATOM 2506 C C . PRO A 1 314 ? -2.583 -22.359 -21.478 1.00 45.72 314 PRO A C 1
ATOM 2508 O O . PRO A 1 314 ? -2.807 -21.782 -22.540 1.00 45.72 314 PRO A O 1
ATOM 2511 N N . LEU A 1 315 ? -1.436 -22.234 -20.814 1.00 43.88 315 LEU A N 1
ATOM 2512 C CA . LEU A 1 315 ? -0.228 -21.671 -21.408 1.00 43.88 315 LEU A CA 1
ATOM 2513 C C . LEU A 1 315 ? 0.305 -22.687 -22.420 1.00 43.88 315 LEU A C 1
ATOM 2515 O O . LEU A 1 315 ? 0.695 -23.788 -22.028 1.00 43.88 315 LEU A O 1
ATOM 2519 N N . ASP A 1 316 ? 0.300 -22.317 -23.697 1.00 40.06 316 ASP A N 1
ATOM 2520 C CA . ASP A 1 316 ? 0.974 -23.076 -24.741 1.00 40.06 316 ASP A CA 1
ATOM 2521 C C . ASP A 1 316 ? 2.481 -23.083 -24.469 1.00 40.06 316 ASP A C 1
ATOM 2523 O O . ASP A 1 316 ? 3.176 -22.065 -24.482 1.00 40.06 316 ASP A O 1
ATOM 2527 N N . SER A 1 317 ? 2.953 -24.286 -24.167 1.00 48.56 317 SER A N 1
ATOM 2528 C CA . SER A 1 317 ? 4.344 -24.698 -24.159 1.00 48.56 317 SER A CA 1
ATOM 2529 C C . SER A 1 317 ? 4.812 -24.833 -25.606 1.00 48.56 317 SER A C 1
ATOM 2531 O O . SER A 1 317 ? 4.664 -25.893 -26.209 1.00 48.56 317 SER A O 1
ATOM 2533 N N . SER A 1 318 ? 5.406 -23.777 -26.151 1.00 48.81 318 SER A N 1
ATOM 2534 C CA . SER A 1 318 ? 6.245 -23.870 -27.347 1.00 48.81 318 SER A CA 1
ATOM 2535 C C . SER A 1 318 ? 7.441 -22.934 -27.191 1.00 48.81 318 SER A C 1
ATOM 2537 O O . SER A 1 318 ? 7.420 -21.780 -27.618 1.00 48.81 318 SER A O 1
ATOM 2539 N N . PHE A 1 319 ? 8.475 -23.435 -26.523 1.00 38.62 319 PHE A N 1
ATOM 2540 C CA . PHE A 1 319 ? 9.832 -22.925 -26.670 1.00 38.62 319 PHE A CA 1
ATOM 2541 C C . PHE A 1 319 ? 10.685 -24.132 -27.051 1.00 38.62 319 PHE A C 1
ATOM 2543 O O . PHE A 1 319 ? 11.311 -24.770 -26.207 1.00 38.62 319 PHE A O 1
ATOM 2550 N N . ASP A 1 320 ? 10.563 -24.513 -28.323 1.00 47.56 320 ASP A N 1
ATOM 2551 C CA . ASP A 1 320 ? 11.410 -25.527 -28.928 1.00 47.56 320 ASP A CA 1
ATOM 2552 C C . ASP A 1 320 ? 12.853 -25.035 -28.933 1.00 47.56 320 ASP A C 1
ATOM 2554 O O . ASP A 1 320 ? 13.158 -23.876 -29.230 1.00 47.56 320 ASP A O 1
ATOM 2558 N N . MET A 1 321 ? 13.726 -25.953 -28.542 1.00 50.75 321 MET A N 1
ATOM 2559 C CA . MET A 1 321 ? 15.161 -25.782 -28.517 1.00 50.75 321 MET A CA 1
ATOM 2560 C C . MET A 1 321 ? 15.694 -25.577 -29.933 1.00 50.75 321 MET A C 1
ATOM 2562 O O . MET A 1 321 ? 15.448 -26.398 -30.813 1.00 50.75 321 MET A O 1
ATOM 2566 N N . LEU A 1 322 ? 16.503 -24.539 -30.113 1.00 50.88 322 LEU A N 1
ATOM 2567 C CA . LEU A 1 322 ? 17.510 -24.514 -31.164 1.00 50.88 322 LEU A CA 1
ATOM 2568 C C . LEU A 1 322 ? 18.871 -24.692 -30.491 1.00 50.88 322 LEU A C 1
ATOM 2570 O O . LEU A 1 322 ? 19.509 -23.731 -30.066 1.00 50.88 322 LEU A O 1
ATOM 2574 N N . ASP A 1 323 ? 19.247 -25.963 -30.348 1.00 50.78 323 ASP A N 1
ATOM 2575 C CA . ASP A 1 323 ? 20.638 -26.397 -30.423 1.00 50.78 323 ASP A CA 1
ATOM 2576 C C . ASP A 1 323 ? 21.024 -26.314 -31.902 1.00 50.78 323 ASP A C 1
ATOM 2578 O O . ASP A 1 323 ? 20.564 -27.117 -32.712 1.00 50.78 323 ASP A O 1
ATOM 2582 N N . GLU A 1 324 ? 21.855 -25.344 -32.267 1.00 47.72 324 GLU A N 1
ATOM 2583 C CA . GLU A 1 324 ? 22.566 -25.375 -33.541 1.00 47.72 324 GLU A CA 1
ATOM 2584 C C . GLU A 1 324 ? 24.049 -25.169 -33.254 1.00 47.72 324 GLU A C 1
ATOM 2586 O O . GLU A 1 324 ? 24.556 -24.073 -33.009 1.00 47.72 324 GLU A O 1
ATOM 2591 N N . THR A 1 325 ? 24.729 -26.309 -33.205 1.00 45.88 325 THR A N 1
ATOM 2592 C CA . THR A 1 325 ? 26.173 -26.439 -33.271 1.00 45.88 325 THR A CA 1
ATOM 2593 C C . THR A 1 325 ? 26.674 -25.775 -34.549 1.00 45.88 325 THR A C 1
ATOM 2595 O O . THR A 1 325 ? 26.420 -26.265 -35.647 1.00 45.88 325 THR A O 1
ATOM 2598 N N . LEU A 1 326 ? 27.414 -24.680 -34.385 1.00 43.03 326 LEU A N 1
ATOM 2599 C CA . LEU A 1 326 ? 28.338 -24.149 -35.382 1.00 43.03 326 LEU A CA 1
ATOM 2600 C C . LEU A 1 326 ? 29.351 -25.242 -35.746 1.00 43.03 326 LEU A C 1
ATOM 2602 O O . LEU A 1 326 ? 30.274 -25.516 -34.981 1.00 43.03 326 LEU A O 1
ATOM 2606 N N . THR A 1 327 ? 29.174 -25.862 -36.906 1.00 48.59 327 THR A N 1
ATOM 2607 C CA . THR A 1 327 ? 30.281 -26.473 -37.639 1.00 48.59 327 THR A CA 1
ATOM 2608 C C . THR A 1 327 ? 30.788 -25.451 -38.641 1.00 48.59 327 THR A C 1
ATOM 2610 O O . THR A 1 327 ? 30.042 -24.995 -39.507 1.00 48.59 327 THR A O 1
ATOM 2613 N N . GLU A 1 328 ? 32.048 -25.068 -38.452 1.00 54.78 328 GLU A N 1
ATOM 2614 C CA . GLU A 1 328 ? 32.883 -24.473 -39.485 1.00 54.78 328 GLU A CA 1
ATOM 2615 C C . GLU A 1 328 ? 32.987 -25.422 -40.691 1.00 54.78 328 GLU A C 1
ATOM 2617 O O . GLU A 1 328 ? 32.819 -26.634 -40.549 1.00 54.78 328 GLU A O 1
ATOM 2622 N N . ASP A 1 329 ? 33.313 -24.815 -41.829 1.00 60.19 329 ASP A N 1
ATOM 2623 C CA . ASP A 1 329 ? 33.713 -25.379 -43.122 1.00 60.19 329 ASP A CA 1
ATOM 2624 C C . ASP A 1 329 ? 32.694 -25.300 -44.277 1.00 60.19 329 ASP A C 1
ATOM 2626 O O . ASP A 1 329 ? 31.544 -25.724 -44.198 1.00 60.19 329 ASP A O 1
ATOM 2630 N N . ASP A 1 330 ? 33.247 -24.765 -45.372 1.00 50.56 330 ASP A N 1
ATOM 2631 C CA . ASP A 1 330 ? 32.823 -24.738 -46.774 1.00 50.56 330 ASP A CA 1
ATOM 2632 C C . ASP A 1 330 ? 32.035 -23.527 -47.343 1.00 50.56 330 ASP A C 1
ATOM 2634 O O . ASP A 1 330 ? 30.826 -23.405 -47.179 1.00 50.56 330 ASP A O 1
ATOM 2638 N N . LEU A 1 331 ? 32.792 -22.688 -48.090 1.00 53.91 331 LEU A N 1
ATOM 2639 C CA . LEU A 1 331 ? 32.620 -22.301 -49.519 1.00 53.91 331 LEU A CA 1
ATOM 2640 C C . LEU A 1 331 ? 31.294 -21.599 -49.930 1.00 53.91 331 LEU A C 1
ATOM 2642 O O . LEU A 1 331 ? 30.211 -21.977 -49.523 1.00 53.91 331 LEU A O 1
ATOM 2646 N N . ASP A 1 332 ? 31.212 -20.578 -50.784 1.00 54.00 332 ASP A N 1
ATOM 2647 C CA . ASP A 1 332 ? 32.061 -20.091 -51.868 1.00 54.00 332 ASP A CA 1
ATOM 2648 C C . ASP A 1 332 ? 31.684 -18.626 -52.201 1.00 54.00 332 ASP A C 1
ATOM 2650 O O . ASP A 1 332 ? 30.570 -18.166 -51.930 1.00 54.00 332 ASP A O 1
ATOM 2654 N N . LEU A 1 333 ? 32.627 -17.912 -52.822 1.00 45.88 333 LEU A N 1
ATOM 2655 C CA . LEU A 1 333 ? 32.481 -16.564 -53.399 1.00 45.88 333 LEU A CA 1
ATOM 2656 C C . LEU A 1 333 ? 31.448 -16.508 -54.545 1.00 45.88 333 LEU A C 1
ATOM 2658 O O . LEU A 1 333 ? 31.196 -17.505 -55.225 1.00 45.88 333 LEU A O 1
ATOM 2662 N N . PRO A 1 334 ? 30.923 -15.307 -54.834 1.00 56.41 334 PRO A N 1
ATOM 2663 C CA . PRO A 1 334 ? 31.187 -14.720 -56.158 1.00 56.41 334 PRO A CA 1
ATOM 2664 C C . PRO A 1 334 ? 31.971 -13.401 -56.133 1.00 56.41 334 PRO A C 1
ATOM 2666 O O . PRO A 1 334 ? 31.760 -12.579 -55.209 1.00 56.41 334 PRO A O 1
#

Secondary structure (DSSP, 8-state):
-THHHHHHHHHHHHHHHHHHHHHHHHHHHHHHHHHHHHHHHHHHHHHHHHHHHHHHHHHHHHHHHHHHHHHHHHHHHHHHHHHHHHHHHHHHHHHHHHHHHHHHHHHHHHHHHHHHHHHHHHHHHHHHHHHHHHHHHHHHHHHHHHHHHHHHHHHHHHHHHHHHHHHHHHHHHHHHHHHHHHHHHHHHHHHHHHHHHS----------------THHHHHHHHHHHHHHHHHHHHHHHHHHHHHHHHHHHHHHS---PPPPS---------------------------------PPPPPPPPPP----PPPPP--------------------

pLDDT: mean 74.23, std 23.76, range [27.55, 97.62]

Foldseek 3Di:
DPVVVVVVVVVVVVVVVVVVVVVVVVVVVVVVVVVVVVVVVVVVVVVVVVVVVVVVVVVVVVVVVVVVVVVVVVVVVVVVVVVVVVVVVVVVVVVVVVVVVVVVVVVVVVVVVVVVVVVVVVVVVVVVVVVVVVVVVVVVVVVVVVVVVVVVVVVVVVVVVVVVVVVVVVVVVVVVVVVVVVVVVVVVVVVVVVVVVVDDDDDDDDDDDDDDDDPVVVVVVVVVVVVVVVVVVVVVVVVVVVVVVVVVVVVVPDPPPDDDDDDDDDDDDDDDDDDDDDDDDDDDDDDDDDDDDDDDDDDDDDDDDDDDDDDDDDDDPDPDDPPDDDDDDDDDDD